Protein AF-0000000077068845 (afdb_homodimer)

Radius of gyration: 19.68 Å; Cα contacts (8 Å, |Δi|>4): 344; chains: 2; bounding box: 51×51×43 Å

Organism: Amphimedon queenslandica (NCBI:txid400682)

Nearest PDB structures (foldseek):
  9h9e-assembly1_C  TM=8.795E-01  e=5.528E-05  Homo sapiens
  6z0c-assembly1_A  TM=5.281E-01  e=1.628E+00  Escherichia coli
  1ux9-assembly2_B  TM=2.861E-01  e=3.266E+00  Homo sapiens
  8hvj-assembly1_B-2  TM=4.049E-01  e=9.276E+00  Escherichia coli K-12
  9h9e-assembly1_C  TM=8.791E-01  e=4.412E-05  Homo sapiens

Foldseek 3Di:
DDPVLVVLLVVLLVVLLVLLLVLLCLLAVCLPDPDPPRCQLVLLVLLCCDPPSVVVVDDSSVVSNVSSVLSNVLSVQCVVVVPDDPSVLVSLVVLLVVLVSVVVSCVRSVHDPVVCVSSVVSNVSSVSNNVSNVVVVVVVD/DDPVLVVLLVVLLVVLLVLLLVLLCLLACCLPDPDPPRCQLVLLVLLCCDPPSVVVVDDSNVVSNVLSVLSNVLSVQCVVVVPDDPSVLVSLVVLLVVLVSVVVSCVRSVHDPVVCVSSVVSNVSSVSNNVSNVVVVVVVD

pLDDT: mean 88.13, std 14.94, range [32.56, 98.69]

Secondary structure (DSSP, 8-state):
--HHHHHHHHHHHHHHHHHHHHHHHHHHGGGTS--TT--HHHHHHHHTTSTTHHHHT--HHHHHHHHHHHHHHHHHHHHHS-SS-HHHHHHHHHHHHHHHHHHHHHHHTT--GGGGHHHHHHHHHHHHHHHHHHHHHHHH-/--HHHHHHHHHHHHHHHHHHHHHHHHHHGGGTS--TT--HHHHHHHHTTSTTHHHHT--HHHHHHHHHHHHHHHHHHHHHS-SS-HHHHHHHHHHHHHHHHHHHHHHHTT--GGGGHHHHHHHHHHHHHHHHHHHHHHHH-

Structure (mmCIF, N/CA/C/O backbone):
data_AF-0000000077068845-model_v1
#
loop_
_entity.id
_entity.type
_entity.pdbx_description
1 polymer 'Transmembrane protein 35A'
#
loop_
_atom_site.group_PDB
_atom_site.id
_atom_site.type_symbol
_atom_site.label_atom_id
_atom_site.label_alt_id
_atom_site.label_comp_id
_atom_site.label_asym_id
_atom_site.label_entity_id
_atom_site.label_seq_id
_atom_site.pdbx_PDB_ins_code
_atom_site.Cartn_x
_atom_site.Cartn_y
_atom_site.Cartn_z
_atom_site.occupancy
_atom_site.B_iso_or_equiv
_atom_site.auth_seq_id
_atom_site.auth_comp_id
_atom_site.auth_asym_id
_atom_site.auth_atom_id
_atom_site.pdbx_PDB_model_num
ATOM 1 N N . MET A 1 1 ? 8.016 27.094 11.148 1 38.94 1 MET A N 1
ATOM 2 C CA . MET A 1 1 ? 7.582 25.859 10.508 1 38.94 1 MET A CA 1
ATOM 3 C C . MET A 1 1 ? 6.176 25.484 10.961 1 38.94 1 MET A C 1
ATOM 5 O O . MET A 1 1 ? 5.934 25.281 12.148 1 38.94 1 MET A O 1
ATOM 9 N N . GLY A 1 2 ? 5.176 25.812 10.25 1 45 2 GLY A N 1
ATOM 10 C CA . GLY A 1 2 ? 3.824 25.875 10.789 1 45 2 GLY A CA 1
ATOM 11 C C . GLY A 1 2 ? 3.25 24.516 11.117 1 45 2 GLY A C 1
ATOM 12 O O . GLY A 1 2 ? 3.838 23.484 10.773 1 45 2 GLY A O 1
ATOM 13 N N . ALA A 1 3 ? 2.391 24.391 12.055 1 51.5 3 ALA A N 1
ATOM 14 C CA . ALA A 1 3 ? 1.73 23.219 12.617 1 51.5 3 ALA A CA 1
ATOM 15 C C . ALA A 1 3 ? 1.354 22.234 11.516 1 51.5 3 ALA A C 1
ATOM 17 O O . ALA A 1 3 ? 1.478 21.016 11.695 1 51.5 3 ALA A O 1
ATOM 18 N N . LEU A 1 4 ? 1 22.719 10.297 1 52.19 4 LEU A N 1
ATOM 19 C CA . LEU A 1 4 ? 0.612 21.891 9.148 1 52.19 4 LEU A CA 1
ATOM 20 C C . LEU A 1 4 ? 1.805 21.109 8.617 1 52.19 4 LEU A C 1
ATOM 22 O O . LEU A 1 4 ? 1.683 19.922 8.289 1 52.19 4 LEU A O 1
ATOM 26 N N . LYS A 1 5 ? 2.805 21.766 8.547 1 59.28 5 LYS A N 1
ATOM 27 C CA . LYS A 1 5 ? 4.031 21.172 8.031 1 59.28 5 LYS A CA 1
ATOM 28 C C . LYS A 1 5 ? 4.551 20.094 8.984 1 59.28 5 LYS A C 1
ATOM 30 O O . LYS A 1 5 ? 4.992 19.031 8.539 1 59.28 5 LYS A O 1
ATOM 35 N N . ARG A 1 6 ? 4.398 20.312 10.258 1 59.97 6 ARG A N 1
ATOM 36 C CA . ARG A 1 6 ? 4.867 19.359 11.25 1 59.97 6 ARG A CA 1
ATOM 37 C C . ARG A 1 6 ? 4.012 18.094 11.242 1 59.97 6 ARG A C 1
ATOM 39 O O . ARG A 1 6 ? 4.535 16.984 11.359 1 59.97 6 ARG A O 1
ATOM 46 N N . TYR A 1 7 ? 2.762 18.375 11.016 1 60.59 7 TYR A N 1
ATOM 47 C CA . TYR A 1 7 ? 1.854 17.234 11.055 1 60.59 7 TYR A CA 1
ATOM 48 C C . TYR A 1 7 ? 2.031 16.359 9.828 1 60.59 7 TYR A C 1
ATOM 50 O O . TYR A 1 7 ? 2.088 15.125 9.938 1 60.59 7 TYR A O 1
ATOM 58 N N . SER A 1 8 ? 2.092 16.984 8.594 1 63.66 8 SER A N 1
ATOM 59 C CA . SER A 1 8 ? 2.354 16.234 7.375 1 63.66 8 SER A CA 1
ATOM 60 C C . SER A 1 8 ? 3.67 15.461 7.473 1 63.66 8 SER A C 1
ATOM 62 O O . SER A 1 8 ? 3.76 14.312 7.039 1 63.66 8 SER A O 1
ATOM 64 N N . TYR A 1 9 ? 4.477 16.156 8.055 1 67.25 9 TYR A N 1
ATOM 65 C CA . TYR A 1 9 ? 5.789 15.555 8.242 1 67.25 9 TYR A CA 1
ATOM 66 C C . TYR A 1 9 ? 5.707 14.359 9.18 1 67.25 9 TYR A C 1
ATOM 68 O O . TYR A 1 9 ? 6.262 13.297 8.883 1 67.25 9 TYR A O 1
ATOM 76 N N . SER A 1 10 ? 4.867 14.555 10.203 1 75 10 SER A N 1
ATOM 77 C CA . SER A 1 10 ? 4.758 13.477 11.18 1 75 10 SER A CA 1
ATOM 78 C C . SER A 1 10 ? 4.02 12.273 10.594 1 75 10 SER A C 1
ATOM 80 O O . SER A 1 10 ? 4.43 11.133 10.797 1 75 10 SER A O 1
ATOM 82 N N . VAL A 1 11 ? 2.926 12.594 9.859 1 77.88 11 VAL A N 1
ATOM 83 C CA . VAL A 1 11 ? 2.129 11.516 9.281 1 77.88 11 VAL A CA 1
ATOM 84 C C . VAL A 1 11 ? 2.945 10.773 8.227 1 77.88 11 VAL A C 1
ATOM 86 O O . VAL A 1 11 ? 2.975 9.539 8.211 1 77.88 11 VAL A O 1
ATOM 89 N N . SER A 1 12 ? 3.598 11.531 7.441 1 81 12 SER A N 1
ATOM 90 C CA . SER A 1 12 ? 4.414 10.891 6.418 1 81 12 SER A CA 1
ATOM 91 C C . SER A 1 12 ? 5.555 10.094 7.043 1 81 12 SER A C 1
ATOM 93 O O . SER A 1 12 ? 5.914 9.023 6.551 1 81 12 SER A O 1
ATOM 95 N N . THR A 1 13 ? 6.062 10.617 8.094 1 85.62 13 THR A N 1
ATOM 96 C CA . THR A 1 13 ? 7.129 9.906 8.781 1 85.62 13 THR A CA 1
ATOM 97 C C . THR A 1 13 ? 6.617 8.57 9.328 1 85.62 13 THR A C 1
ATOM 99 O O . THR A 1 13 ? 7.211 7.523 9.078 1 85.62 13 THR A O 1
ATOM 102 N N . VAL A 1 14 ? 5.52 8.617 9.969 1 87.12 14 VAL A N 1
ATOM 103 C CA . 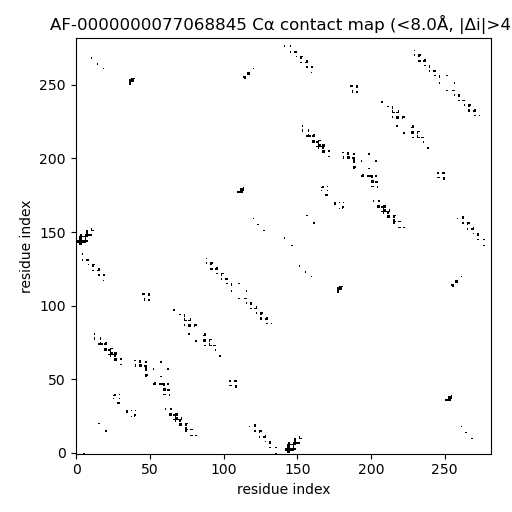VAL A 1 14 ? 4.973 7.406 10.57 1 87.12 14 VAL A CA 1
ATOM 104 C C . VAL A 1 14 ? 4.633 6.395 9.477 1 87.12 14 VAL A C 1
ATOM 106 O O . VAL A 1 14 ? 4.973 5.215 9.586 1 87.12 14 VAL A O 1
ATOM 109 N N . LEU A 1 15 ? 4.047 6.867 8.453 1 90 15 LEU A N 1
ATOM 110 C CA . LEU A 1 15 ? 3.621 5.98 7.379 1 90 15 LEU A CA 1
ATOM 111 C C . LEU A 1 15 ? 4.824 5.422 6.629 1 90 15 LEU A C 1
ATOM 113 O O . LEU A 1 15 ? 4.855 4.234 6.289 1 90 15 LEU A O 1
ATOM 117 N N . LEU A 1 16 ? 5.801 6.227 6.398 1 92.38 16 LEU A N 1
ATOM 118 C CA . LEU A 1 16 ? 7.008 5.781 5.715 1 92.38 16 LEU A CA 1
ATOM 119 C C . LEU A 1 16 ? 7.75 4.738 6.543 1 92.38 16 LEU A C 1
ATOM 121 O O . LEU A 1 16 ? 8.172 3.705 6.016 1 92.38 16 LEU A O 1
ATOM 125 N N . VAL A 1 17 ? 7.871 5.047 7.766 1 93.94 17 VAL A N 1
ATOM 126 C CA . VAL A 1 17 ? 8.609 4.156 8.656 1 93.94 17 VAL A CA 1
ATOM 127 C C . VAL A 1 17 ? 7.859 2.836 8.805 1 93.94 17 VAL A C 1
ATOM 129 O O . VAL A 1 17 ? 8.469 1.764 8.797 1 93.94 17 VAL A O 1
ATOM 132 N N . LEU A 1 18 ? 6.598 2.902 8.914 1 93.81 18 LEU A N 1
ATOM 133 C CA . LEU A 1 18 ? 5.809 1.683 9.039 1 93.81 18 LEU A CA 1
ATOM 134 C C . LEU A 1 18 ? 5.883 0.858 7.754 1 93.81 18 LEU A C 1
ATOM 136 O O . LEU A 1 18 ? 6.082 -0.357 7.805 1 93.81 18 LEU A O 1
ATOM 140 N N . LEU A 1 19 ? 5.688 1.521 6.676 1 94.94 19 LEU A N 1
ATOM 141 C CA . LEU A 1 19 ? 5.676 0.827 5.391 1 94.94 19 LEU A CA 1
ATOM 142 C C . LEU A 1 19 ? 7.027 0.176 5.113 1 94.94 19 LEU A C 1
ATOM 144 O O . LEU A 1 19 ? 7.102 -1.026 4.848 1 94.94 19 LEU A O 1
ATOM 148 N N . PHE A 1 20 ? 8.102 0.929 5.242 1 97.25 20 PHE A N 1
ATOM 149 C CA . PHE A 1 20 ? 9.414 0.413 4.855 1 97.25 20 PHE A CA 1
ATOM 150 C C . PHE A 1 20 ? 10.023 -0.404 5.984 1 97.25 20 PHE A C 1
ATOM 152 O O . PHE A 1 20 ? 10.898 -1.245 5.75 1 97.25 20 PHE A O 1
ATOM 159 N N . GLY A 1 21 ? 9.648 -0.122 7.191 1 96.31 21 GLY A N 1
ATOM 160 C CA . GLY A 1 21 ? 10.016 -1.019 8.281 1 96.31 21 GLY A CA 1
ATOM 161 C C . GLY A 1 21 ? 9.43 -2.41 8.125 1 96.31 21 GLY A C 1
ATOM 162 O O . GLY A 1 21 ? 10.148 -3.406 8.242 1 96.31 21 GLY A O 1
ATOM 163 N N . ALA A 1 22 ? 8.156 -2.469 7.836 1 94.44 22 ALA A N 1
ATOM 164 C CA . ALA A 1 22 ? 7.492 -3.756 7.641 1 94.44 22 ALA A CA 1
ATOM 165 C C . ALA A 1 22 ? 8.047 -4.484 6.422 1 94.44 22 ALA A C 1
ATOM 167 O O . ALA A 1 22 ? 8.367 -5.676 6.496 1 94.44 22 ALA A O 1
ATOM 168 N N . ALA A 1 23 ? 8.148 -3.775 5.301 1 95.94 23 ALA A N 1
ATOM 169 C CA . ALA A 1 23 ? 8.703 -4.375 4.09 1 95.94 23 ALA A CA 1
ATOM 170 C C . ALA A 1 23 ? 10.102 -4.93 4.34 1 95.94 23 ALA A C 1
ATOM 172 O O . ALA A 1 23 ? 10.438 -6.023 3.873 1 95.94 23 ALA A O 1
ATOM 173 N N . GLY A 1 24 ? 10.914 -4.125 5.023 1 97.81 24 GLY A N 1
ATOM 174 C CA . GLY A 1 24 ? 12.258 -4.582 5.352 1 97.81 24 GLY A CA 1
ATOM 175 C C . GLY A 1 24 ? 12.273 -5.832 6.207 1 97.81 24 GLY A C 1
ATOM 176 O O . GLY A 1 24 ? 13.039 -6.762 5.949 1 97.81 24 GLY A O 1
ATOM 177 N N . VAL A 1 25 ? 11.414 -5.871 7.191 1 96.44 25 VAL A N 1
ATOM 178 C CA . VAL A 1 25 ? 11.328 -7.012 8.102 1 96.44 25 VAL A CA 1
ATOM 179 C C . VAL A 1 25 ? 10.914 -8.258 7.324 1 96.44 25 VAL A C 1
ATOM 181 O O . VAL A 1 25 ? 11.508 -9.328 7.488 1 96.44 25 VAL A O 1
ATOM 184 N N . PHE A 1 26 ? 10 -8.125 6.406 1 95.75 26 PHE A N 1
ATOM 185 C CA . PHE A 1 26 ? 9.477 -9.273 5.672 1 95.75 26 PHE A CA 1
ATOM 186 C C . PHE A 1 26 ? 10.469 -9.734 4.609 1 95.75 26 PHE A C 1
ATOM 188 O O . PHE A 1 26 ? 10.336 -10.828 4.066 1 95.75 26 PHE A O 1
ATOM 195 N N . LYS A 1 27 ? 11.422 -8.914 4.34 1 97.56 27 LYS A N 1
ATOM 196 C CA . LYS A 1 27 ? 12.438 -9.297 3.363 1 97.56 27 LYS A CA 1
ATOM 197 C C . LYS A 1 27 ? 13.68 -9.844 4.055 1 97.56 27 LYS A C 1
ATOM 199 O O . LYS A 1 27 ? 14.398 -10.672 3.492 1 97.56 27 LYS A O 1
ATOM 204 N N . 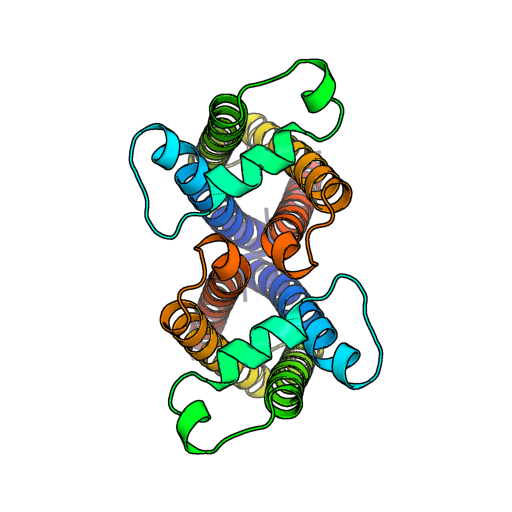VAL A 1 28 ? 13.914 -9.445 5.301 1 98.19 28 VAL A N 1
ATOM 205 C CA . VAL A 1 28 ? 15.133 -9.828 6 1 98.19 28 VAL A CA 1
ATOM 206 C C . VAL A 1 28 ? 14.898 -11.125 6.773 1 98.19 28 VAL A C 1
ATOM 208 O O . VAL A 1 28 ? 15.703 -12.055 6.691 1 98.19 28 VAL A O 1
ATOM 211 N N . LEU A 1 29 ? 13.836 -11.25 7.375 1 97.06 29 LEU A N 1
ATOM 212 C CA . LEU A 1 29 ? 13.602 -12.336 8.32 1 97.06 29 LEU A CA 1
ATOM 213 C C . LEU A 1 29 ? 13.594 -13.688 7.605 1 97.06 29 LEU A C 1
ATOM 215 O O . LEU A 1 29 ? 14.125 -14.672 8.125 1 97.06 29 LEU A O 1
ATOM 219 N N . PRO A 1 30 ? 13.094 -13.766 6.453 1 96.62 30 PRO A N 1
ATOM 220 C CA . PRO A 1 30 ? 12.984 -15.078 5.816 1 96.62 30 PRO A CA 1
ATOM 221 C C . PRO A 1 30 ? 14.344 -15.664 5.445 1 96.62 30 PRO A C 1
ATOM 223 O O . PRO A 1 30 ? 14.445 -16.859 5.145 1 96.62 30 PRO A O 1
ATOM 226 N N . VAL A 1 31 ? 15.344 -14.82 5.391 1 96.81 31 VAL A N 1
ATOM 227 C CA . VAL A 1 31 ? 16.688 -15.312 5.117 1 96.81 31 VAL A CA 1
ATOM 228 C C . VAL A 1 31 ? 17.188 -16.156 6.293 1 96.81 31 VAL A C 1
ATOM 230 O O . VAL A 1 31 ? 18.016 -17.047 6.117 1 96.81 31 VAL A O 1
ATOM 233 N N . PHE A 1 32 ? 16.562 -15.961 7.473 1 97.06 32 PHE A N 1
ATOM 234 C CA . PHE A 1 32 ? 17.062 -16.594 8.688 1 97.06 32 PHE A CA 1
ATOM 235 C C . PHE A 1 32 ? 16.047 -17.609 9.211 1 97.06 32 PHE A C 1
ATOM 237 O O . PHE A 1 32 ? 16.422 -18.547 9.938 1 97.06 32 PHE A O 1
ATOM 244 N N . ILE A 1 33 ? 14.781 -17.391 8.914 1 96.25 33 ILE A N 1
ATOM 245 C CA . ILE A 1 33 ? 13.742 -18.266 9.461 1 96.25 33 ILE A CA 1
ATOM 246 C C . ILE A 1 33 ? 12.672 -18.5 8.398 1 96.25 33 ILE A C 1
ATOM 248 O O . ILE A 1 33 ? 12.43 -17.656 7.543 1 96.25 33 ILE A O 1
ATOM 252 N N . ASP A 1 34 ? 12.086 -19.672 8.5 1 92.69 34 ASP A N 1
ATOM 253 C CA . ASP A 1 34 ? 10.938 -19.953 7.648 1 92.69 34 ASP A CA 1
ATOM 254 C C . ASP A 1 34 ? 9.703 -19.188 8.117 1 92.69 34 ASP A C 1
ATOM 256 O O . ASP A 1 34 ? 9.352 -19.234 9.297 1 92.69 34 ASP A O 1
ATOM 260 N N . MET A 1 35 ? 9.125 -18.422 7.285 1 91.75 35 MET A N 1
ATOM 261 C CA . MET A 1 35 ? 7.93 -17.641 7.594 1 91.75 35 MET A CA 1
ATOM 262 C C . MET A 1 35 ? 6.77 -18.047 6.684 1 91.75 35 MET A C 1
ATOM 264 O O . MET A 1 35 ? 6.574 -17.438 5.625 1 91.75 35 MET A O 1
ATOM 268 N N . PRO A 1 36 ? 5.992 -18.938 7.246 1 90.69 36 PRO A N 1
ATOM 269 C CA . PRO A 1 36 ? 4.84 -19.312 6.426 1 90.69 36 PRO A CA 1
ATOM 270 C C . PRO A 1 36 ? 3.941 -18.141 6.078 1 90.69 36 PRO A C 1
ATOM 272 O O . PRO A 1 36 ? 3.709 -17.266 6.922 1 90.69 36 PRO A O 1
ATOM 275 N N . GLY A 1 37 ? 3.574 -18.062 4.828 1 91.12 37 GLY A N 1
ATOM 276 C CA . GLY A 1 37 ? 2.688 -16.984 4.406 1 91.12 37 GLY A CA 1
ATOM 277 C C . GLY A 1 37 ? 3.424 -15.789 3.832 1 91.12 37 GLY A C 1
ATOM 278 O O . GLY A 1 37 ? 2.803 -14.859 3.318 1 91.12 37 GLY A O 1
ATOM 279 N N . ASN A 1 38 ? 4.688 -15.859 3.963 1 93.94 38 ASN A N 1
ATOM 280 C CA . ASN A 1 38 ? 5.508 -14.82 3.348 1 93.94 38 ASN A CA 1
ATOM 281 C C . ASN A 1 38 ? 6.062 -15.273 1.999 1 93.94 38 ASN A C 1
ATOM 283 O O . ASN A 1 38 ? 6.934 -16.141 1.94 1 93.94 38 ASN A O 1
ATOM 287 N N . ASP A 1 39 ? 5.633 -14.586 0.937 1 93.62 39 ASP A N 1
ATOM 288 C CA . ASP A 1 39 ? 6 -15.016 -0.409 1 93.62 39 ASP A CA 1
ATOM 289 C C . ASP A 1 39 ? 7.156 -14.188 -0.954 1 93.62 39 ASP A C 1
ATOM 291 O O . ASP A 1 39 ? 7.492 -14.281 -2.137 1 93.62 39 ASP A O 1
ATOM 295 N N . MET A 1 40 ? 7.797 -13.477 -0.135 1 95.75 40 MET A N 1
ATOM 296 C CA . MET A 1 40 ? 8.867 -12.617 -0.621 1 95.75 40 MET A CA 1
ATOM 297 C C . MET A 1 40 ? 10 -13.445 -1.226 1 95.75 40 MET A C 1
ATOM 299 O O . MET A 1 40 ? 10.539 -13.086 -2.275 1 95.75 40 MET A O 1
ATOM 303 N N . PRO A 1 41 ? 10.367 -14.57 -0.592 1 97.25 41 PRO A N 1
ATOM 304 C CA . PRO A 1 41 ? 11.414 -15.367 -1.225 1 97.25 41 PRO A CA 1
ATOM 305 C C . PRO A 1 41 ? 11.055 -15.805 -2.643 1 97.25 41 PRO A C 1
ATOM 307 O O . PRO A 1 41 ? 11.898 -15.766 -3.541 1 97.25 41 PRO A O 1
ATOM 310 N N . VAL A 1 42 ? 9.812 -16.141 -2.857 1 96.06 42 VAL A N 1
ATOM 311 C CA . VAL A 1 42 ? 9.359 -16.562 -4.18 1 96.06 42 VAL A CA 1
ATOM 312 C C . VAL A 1 42 ? 9.375 -15.367 -5.133 1 96.06 42 VAL A C 1
ATOM 314 O O . VAL A 1 42 ? 9.828 -15.484 -6.273 1 96.06 42 VAL A O 1
ATOM 317 N N . GLN A 1 43 ? 8.945 -14.289 -4.66 1 95.75 43 GLN A N 1
ATOM 318 C CA . GLN A 1 43 ? 8.906 -13.086 -5.488 1 95.75 43 GLN A CA 1
ATOM 319 C C . GLN A 1 43 ? 10.312 -12.648 -5.887 1 95.75 43 GLN A C 1
ATOM 321 O O . GLN A 1 43 ? 10.555 -12.281 -7.039 1 95.75 43 GLN A O 1
ATOM 326 N N . PHE A 1 44 ? 11.219 -12.734 -4.984 1 97.62 44 PHE A N 1
ATOM 327 C CA . PHE A 1 44 ? 12.562 -12.227 -5.266 1 97.62 44 PHE A CA 1
ATOM 328 C C . PHE A 1 44 ? 13.32 -13.188 -6.168 1 97.62 44 PHE A C 1
ATOM 330 O O . PHE A 1 44 ? 14.289 -12.797 -6.828 1 97.62 44 PHE A O 1
ATOM 337 N N . ARG A 1 45 ? 12.914 -14.469 -6.215 1 97.5 45 ARG A N 1
ATOM 338 C CA . ARG A 1 45 ? 13.453 -15.375 -7.223 1 97.5 45 ARG A CA 1
ATOM 339 C C . ARG A 1 45 ? 13.055 -14.938 -8.625 1 97.5 45 ARG A C 1
ATOM 341 O O . ARG A 1 45 ? 13.805 -15.148 -9.586 1 97.5 45 ARG A O 1
ATOM 348 N N . ARG A 1 46 ? 11.93 -14.312 -8.703 1 97.06 46 ARG A N 1
ATOM 349 C CA . ARG A 1 46 ? 11.484 -13.766 -9.984 1 97.06 46 ARG A CA 1
ATOM 350 C C . ARG A 1 46 ? 12.164 -12.438 -10.281 1 97.06 46 ARG A C 1
ATOM 352 O O . ARG A 1 46 ? 12.578 -12.18 -11.414 1 97.06 46 ARG A O 1
ATOM 359 N N . TYR A 1 47 ? 12.328 -11.672 -9.273 1 97.06 47 TYR A N 1
ATOM 360 C CA . TYR A 1 47 ? 12.844 -10.312 -9.43 1 97.06 47 TYR A CA 1
ATOM 361 C C . TYR A 1 47 ? 14.305 -10.328 -9.852 1 97.06 47 TYR A C 1
ATOM 363 O O . TYR A 1 47 ? 14.75 -9.461 -10.609 1 97.06 47 TYR A O 1
ATOM 371 N N . VAL A 1 48 ? 15.008 -11.273 -9.406 1 96.81 48 VAL A N 1
ATOM 372 C CA . VAL A 1 48 ? 16.438 -11.32 -9.695 1 96.81 48 VAL A CA 1
ATOM 373 C C . VAL A 1 48 ? 16.656 -11.602 -11.18 1 96.81 48 VAL A C 1
ATOM 375 O O . VAL A 1 48 ? 17.766 -11.414 -11.695 1 96.81 48 VAL A O 1
ATOM 378 N N . ARG A 1 49 ? 15.656 -12.023 -11.883 1 96.19 49 ARG A N 1
ATOM 379 C CA . ARG A 1 49 ? 15.766 -12.375 -13.297 1 96.19 49 ARG A CA 1
ATOM 380 C C . ARG A 1 49 ? 15.578 -11.156 -14.188 1 96.19 49 ARG A C 1
ATOM 382 O O . ARG A 1 49 ? 15.688 -11.25 -15.406 1 96.19 49 ARG A O 1
ATOM 389 N N . THR A 1 50 ? 15.328 -10.055 -13.586 1 96.69 50 THR A N 1
ATOM 390 C CA . THR A 1 50 ? 15.148 -8.812 -14.328 1 96.69 50 THR A CA 1
ATOM 391 C C . THR A 1 50 ? 16.484 -8.102 -14.531 1 96.69 50 THR A C 1
ATOM 393 O O . THR A 1 50 ? 17.297 -8.031 -13.609 1 96.69 50 THR A O 1
ATOM 396 N N . PRO A 1 51 ? 16.734 -7.594 -15.875 1 95.5 51 PRO A N 1
ATOM 397 C CA . PRO A 1 51 ? 17.922 -6.754 -16.031 1 95.5 51 PRO A CA 1
ATOM 398 C C . PRO A 1 51 ? 17.953 -5.566 -15.078 1 95.5 51 PRO A C 1
ATOM 400 O O . PRO A 1 51 ? 16.891 -5.016 -14.75 1 95.5 51 PRO A O 1
ATOM 403 N N . PRO A 1 52 ? 19.094 -5.188 -14.555 1 93.75 52 PRO A N 1
ATOM 404 C CA . PRO A 1 52 ? 20.438 -5.703 -14.883 1 93.75 52 PRO A CA 1
ATOM 405 C C . PRO A 1 52 ? 20.859 -6.848 -13.969 1 93.75 52 PRO A C 1
ATOM 407 O O . PRO A 1 52 ? 21.938 -7.43 -14.164 1 93.75 52 PRO A O 1
ATOM 410 N N . LEU A 1 53 ? 19.984 -7.188 -13 1 93.5 53 LEU A N 1
ATOM 411 C CA . LEU A 1 53 ? 20.375 -8.211 -12.031 1 93.5 53 LEU A CA 1
ATOM 412 C C . LEU A 1 53 ? 20.594 -9.555 -12.719 1 93.5 53 LEU A C 1
ATOM 414 O O . LEU A 1 53 ? 21.422 -10.352 -12.289 1 93.5 53 LEU A O 1
ATOM 418 N N . SER A 1 54 ? 19.797 -9.719 -13.742 1 93.88 54 SER A N 1
ATOM 419 C CA . SER A 1 54 ? 19.922 -10.977 -14.484 1 93.88 54 SER A CA 1
ATOM 420 C C . SER A 1 54 ? 21.297 -11.125 -15.109 1 93.88 54 SER A C 1
ATOM 422 O O . SER A 1 54 ? 21.734 -12.242 -15.414 1 93.88 54 SER A O 1
ATOM 424 N N . TYR A 1 55 ? 22 -10.023 -15.281 1 94.69 55 TYR A N 1
ATOM 425 C CA . TYR A 1 55 ? 23.297 -10.047 -15.922 1 94.69 55 TYR A CA 1
ATOM 426 C C . TYR A 1 55 ? 24.391 -10.414 -14.922 1 94.69 55 TYR A C 1
ATOM 428 O O . TYR A 1 55 ? 25.453 -10.898 -15.305 1 94.69 55 TYR A O 1
ATOM 436 N N . ILE A 1 56 ? 24.344 -10.211 -13.688 1 93.31 56 ILE A N 1
ATOM 437 C CA . ILE A 1 56 ? 25.391 -10.398 -12.688 1 93.31 56 ILE A CA 1
ATOM 438 C C . ILE A 1 56 ? 25.109 -11.664 -11.883 1 93.31 56 ILE A C 1
ATOM 440 O O . ILE A 1 56 ? 25.953 -12.133 -11.125 1 93.31 56 ILE A O 1
ATOM 444 N N . LYS A 1 57 ? 23.953 -12.32 -12.047 1 89.94 57 LYS A N 1
ATOM 445 C CA . LYS A 1 57 ? 23.516 -13.57 -11.422 1 89.94 57 LYS A CA 1
ATOM 446 C C . LYS A 1 57 ? 23.578 -13.477 -9.898 1 89.94 57 LYS A C 1
ATOM 448 O O . LYS A 1 57 ? 24.266 -14.266 -9.25 1 89.94 57 LYS A O 1
ATOM 453 N N . VAL A 1 58 ? 22.859 -12.672 -9.281 1 94.88 58 VAL A N 1
ATOM 454 C CA . VAL A 1 58 ? 22.766 -12.5 -7.836 1 94.88 58 VAL A CA 1
ATOM 455 C C . VAL A 1 58 ? 21.812 -13.531 -7.254 1 94.88 58 VAL A C 1
ATOM 457 O O . VAL A 1 58 ? 20.75 -13.805 -7.836 1 94.88 58 VAL A O 1
ATOM 460 N N . HIS A 1 59 ? 22.281 -14.109 -6.148 1 97.44 59 HIS A N 1
ATOM 461 C CA . HIS A 1 59 ? 21.375 -15.008 -5.457 1 97.44 59 HIS A CA 1
ATOM 462 C C . HIS A 1 59 ? 20.141 -14.258 -4.953 1 97.44 59 HIS A C 1
ATOM 464 O O . HIS A 1 59 ? 20.266 -13.172 -4.387 1 97.44 59 HIS A O 1
ATOM 470 N N . PRO A 1 60 ? 19.062 -14.836 -5.129 1 98 60 PRO A N 1
ATOM 471 C CA . PRO A 1 60 ? 17.812 -14.141 -4.762 1 98 60 PRO A CA 1
ATOM 472 C C . PRO A 1 60 ? 17.781 -13.758 -3.283 1 98 60 PRO A C 1
ATOM 474 O O . PRO A 1 60 ? 17.297 -12.672 -2.934 1 98 60 PRO A O 1
ATOM 477 N N . ASP A 1 61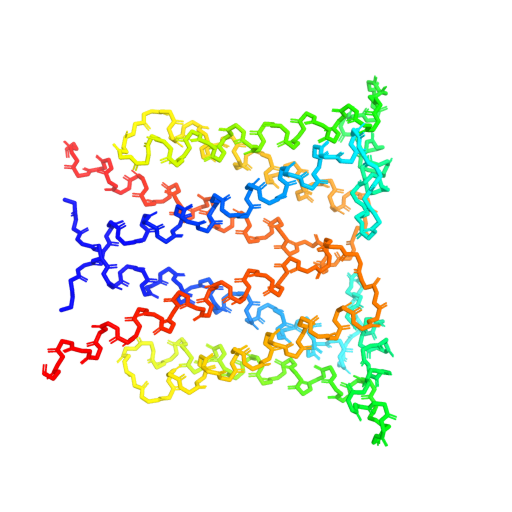 ? 18.281 -14.617 -2.412 1 97.94 61 ASP A N 1
ATOM 478 C CA . ASP A 1 61 ? 18.25 -14.312 -0.985 1 97.94 61 ASP A CA 1
ATOM 479 C C . ASP A 1 61 ? 19.125 -13.094 -0.674 1 97.94 61 ASP A C 1
ATOM 481 O O . ASP A 1 61 ? 18.766 -12.273 0.181 1 97.94 61 ASP A O 1
ATOM 485 N N . LEU A 1 62 ? 20.234 -13.055 -1.305 1 98 62 LEU A N 1
ATOM 486 C CA . LEU A 1 62 ? 21.109 -11.906 -1.105 1 98 62 LEU A CA 1
ATOM 487 C C . LEU A 1 62 ? 20.438 -10.617 -1.572 1 98 62 LEU A C 1
ATOM 489 O O . LEU A 1 62 ? 20.531 -9.594 -0.896 1 98 62 LEU A O 1
ATOM 493 N N . TYR A 1 63 ? 19.844 -10.68 -2.764 1 98.31 63 TYR A N 1
ATOM 494 C CA . TYR A 1 63 ? 19.125 -9.523 -3.295 1 98.31 63 TYR A CA 1
ATOM 495 C C . TYR A 1 63 ? 18.016 -9.094 -2.348 1 98.31 63 TYR A C 1
ATOM 497 O O . TYR A 1 63 ? 17.938 -7.926 -1.964 1 98.31 63 TYR A O 1
ATOM 505 N N . MET A 1 64 ? 17.25 -10.047 -1.904 1 98.44 64 MET A N 1
ATOM 506 C CA . MET A 1 64 ? 16.141 -9.797 -0.99 1 98.44 64 MET A CA 1
ATOM 507 C C . MET A 1 64 ? 16.641 -9.211 0.325 1 98.44 64 MET A C 1
ATOM 509 O O . MET A 1 64 ? 16.109 -8.203 0.801 1 98.44 64 MET A O 1
ATOM 513 N N . PHE A 1 65 ? 17.672 -9.773 0.882 1 98.56 65 PHE A N 1
ATOM 514 C CA . PHE A 1 65 ? 18.25 -9.32 2.145 1 98.56 65 PHE A CA 1
ATOM 515 C C . PHE A 1 65 ? 18.781 -7.898 2.02 1 98.56 65 PHE A C 1
ATOM 517 O O . PHE A 1 65 ? 18.562 -7.066 2.896 1 98.56 65 PHE A O 1
ATOM 524 N N . SER A 1 66 ? 19.469 -7.609 0.932 1 98.38 66 SER A N 1
ATOM 525 C CA . SER A 1 66 ? 20.078 -6.293 0.735 1 98.38 66 SER A CA 1
ATOM 526 C C . SER A 1 66 ? 19.016 -5.207 0.621 1 98.38 66 SER A C 1
ATOM 528 O O . SER A 1 66 ? 19.141 -4.141 1.225 1 98.38 66 SER A O 1
ATOM 530 N N . VAL A 1 67 ? 17.984 -5.52 -0.139 1 98.31 67 VAL A N 1
ATOM 531 C CA . VAL A 1 67 ? 16.906 -4.555 -0.287 1 98.31 67 VAL A CA 1
ATOM 532 C C . VAL A 1 67 ? 16.203 -4.352 1.056 1 98.31 67 VAL A C 1
ATOM 534 O O . VAL A 1 67 ? 15.992 -3.215 1.486 1 98.31 67 VAL A O 1
ATOM 537 N N . GLY A 1 68 ? 15.891 -5.43 1.764 1 98.56 68 GLY A N 1
ATOM 538 C CA . GLY A 1 68 ? 15.227 -5.355 3.057 1 98.56 68 GLY A CA 1
ATOM 539 C C . GLY A 1 68 ? 16.031 -4.617 4.102 1 98.56 68 GLY A C 1
ATOM 540 O O . GLY A 1 68 ? 15.516 -3.752 4.809 1 98.56 68 GLY A O 1
ATOM 541 N N . LEU A 1 69 ? 17.281 -4.969 4.188 1 98.69 69 LEU A N 1
ATOM 542 C CA . LEU A 1 69 ? 18.156 -4.34 5.164 1 98.69 69 LEU A CA 1
ATOM 543 C C . LEU A 1 69 ? 18.297 -2.844 4.895 1 98.69 69 LEU A C 1
ATOM 545 O O . LEU A 1 69 ? 18.25 -2.035 5.824 1 98.69 69 LEU A O 1
ATOM 549 N N . SER A 1 70 ? 18.516 -2.496 3.668 1 98.5 70 SER A N 1
ATOM 550 C CA . SER A 1 70 ? 18.641 -1.083 3.326 1 98.5 70 SER A CA 1
ATOM 551 C C . SER A 1 70 ? 17.375 -0.312 3.65 1 98.5 70 SER A C 1
ATOM 553 O O . SER A 1 70 ? 17.422 0.848 4.066 1 98.5 70 SER A O 1
ATOM 555 N N . GLU A 1 71 ? 16.188 -0.936 3.432 1 98.44 71 GLU A N 1
ATOM 556 C CA . GLU A 1 71 ? 14.914 -0.313 3.803 1 98.44 71 GLU A CA 1
ATOM 557 C C . GLU A 1 71 ? 14.82 -0.109 5.312 1 98.44 71 GLU A C 1
ATOM 559 O O . GLU A 1 71 ? 14.367 0.939 5.773 1 98.44 71 GLU A O 1
ATOM 564 N N . LEU A 1 72 ? 15.281 -1.066 6.066 1 98.25 72 LEU A N 1
ATOM 565 C CA . LEU A 1 72 ? 15.266 -0.966 7.52 1 98.25 72 LEU A CA 1
ATOM 566 C C . LEU A 1 72 ? 16.203 0.144 8 1 98.25 72 LEU A C 1
ATOM 568 O O . LEU A 1 72 ? 15.844 0.919 8.891 1 98.25 72 LEU A O 1
ATOM 572 N N . ILE A 1 73 ? 17.297 0.217 7.426 1 98 73 ILE A N 1
ATOM 573 C CA . ILE A 1 73 ? 18.266 1.249 7.789 1 98 73 ILE A CA 1
ATOM 574 C C . ILE A 1 73 ? 17.688 2.627 7.469 1 98 73 ILE A C 1
ATOM 576 O O . ILE A 1 73 ? 17.75 3.537 8.297 1 98 73 ILE A O 1
ATOM 580 N N . ALA A 1 74 ? 17.156 2.746 6.238 1 97.38 74 ALA A N 1
ATOM 581 C CA . ALA A 1 74 ? 16.562 4.02 5.844 1 97.38 74 ALA A CA 1
ATOM 582 C C . ALA A 1 74 ? 15.422 4.41 6.781 1 97.38 74 ALA A C 1
ATOM 584 O O . ALA A 1 74 ? 15.344 5.559 7.223 1 97.38 74 ALA A O 1
ATOM 585 N N . ALA A 1 75 ? 14.539 3.449 7.094 1 96.38 75 ALA A N 1
ATOM 586 C CA . ALA A 1 75 ? 13.453 3.703 8.031 1 96.38 75 ALA A CA 1
ATOM 587 C C . ALA A 1 75 ? 13.992 4.113 9.398 1 96.38 75 ALA A C 1
ATOM 589 O O . ALA A 1 75 ? 13.445 5.016 10.039 1 96.38 75 ALA A O 1
ATOM 590 N N . GLY A 1 76 ? 15.047 3.477 9.852 1 95.88 76 GLY A N 1
ATOM 591 C CA . GLY A 1 76 ? 15.695 3.828 11.102 1 95.88 76 GLY A CA 1
ATOM 592 C C . GLY A 1 76 ? 16.25 5.238 11.117 1 95.88 76 GLY A C 1
ATOM 593 O O . GLY A 1 76 ? 16.078 5.973 12.094 1 95.88 76 GLY A O 1
ATOM 594 N N . ILE A 1 77 ? 16.875 5.629 10.055 1 95.62 77 ILE A N 1
ATOM 595 C CA . ILE A 1 77 ? 17.438 6.969 9.93 1 95.62 77 ILE A CA 1
ATOM 596 C C . ILE A 1 77 ? 16.312 8.008 9.969 1 95.62 77 ILE A C 1
ATOM 598 O O . ILE A 1 77 ? 16.438 9.039 10.625 1 95.62 77 ILE A O 1
ATOM 602 N N . ILE A 1 78 ? 15.227 7.715 9.289 1 92.19 78 ILE A N 1
ATOM 603 C CA . ILE A 1 78 ? 14.117 8.648 9.195 1 92.19 78 ILE A CA 1
ATOM 604 C C . ILE A 1 78 ? 13.477 8.836 10.57 1 92.19 78 ILE A C 1
ATOM 606 O O . ILE A 1 78 ? 13.117 9.953 10.945 1 92.19 78 ILE A O 1
ATOM 610 N N . ILE A 1 79 ? 13.391 7.793 11.344 1 88.12 79 ILE A N 1
ATOM 611 C CA . ILE A 1 79 ? 12.742 7.898 12.648 1 88.12 79 ILE A CA 1
ATOM 612 C C . ILE A 1 79 ? 13.68 8.586 13.633 1 88.12 79 ILE A C 1
ATOM 614 O O . ILE A 1 79 ? 13.234 9.344 14.5 1 88.12 79 ILE A O 1
ATOM 618 N N . LEU A 1 80 ? 14.938 8.328 13.57 1 86.44 80 LEU A N 1
ATOM 619 C CA . LEU A 1 80 ? 15.898 8.859 14.523 1 86.44 80 LEU A CA 1
ATOM 620 C C . LEU A 1 80 ? 16.266 10.297 14.195 1 86.44 80 LEU A C 1
ATOM 622 O O . LEU A 1 80 ? 16.516 11.102 15.102 1 86.44 80 LEU A O 1
ATOM 626 N N . ALA A 1 81 ? 16.344 10.594 12.914 1 70.12 81 ALA A N 1
ATOM 627 C CA . ALA A 1 81 ? 16.797 11.914 12.484 1 70.12 81 ALA A CA 1
ATOM 628 C C . ALA A 1 81 ? 15.609 12.805 12.125 1 70.12 81 ALA A C 1
ATOM 630 O O . ALA A 1 81 ? 15.742 13.742 11.328 1 70.12 81 ALA A O 1
ATOM 631 N N . SER A 1 82 ? 14.391 12.484 12.453 1 59.97 82 SER A N 1
ATOM 632 C CA . SER A 1 82 ? 13.156 13.062 11.93 1 59.97 82 SER A CA 1
ATOM 633 C C . SER A 1 82 ? 13.125 14.57 12.141 1 59.97 82 SER A C 1
ATOM 635 O O . SER A 1 82 ? 12.305 15.266 11.539 1 59.97 82 SER A O 1
ATOM 637 N N . ARG A 1 83 ? 14 15.07 13.016 1 57.69 83 ARG A N 1
ATOM 638 C CA . ARG A 1 83 ? 13.953 16.516 13.242 1 57.69 83 ARG A CA 1
ATOM 639 C C . ARG A 1 83 ? 14.906 17.234 12.305 1 57.69 83 ARG A C 1
ATOM 641 O O . ARG A 1 83 ? 15.82 17.938 12.766 1 57.69 83 ARG A O 1
ATOM 648 N N . GLY A 1 84 ? 14.836 16.859 11.094 1 62.56 84 GLY A N 1
ATOM 649 C CA . GLY A 1 84 ? 15.516 17.828 10.242 1 62.56 84 GLY A CA 1
ATOM 650 C C . GLY A 1 84 ? 17 17.547 10.086 1 62.56 84 GLY A C 1
ATOM 651 O O . GLY A 1 84 ? 17.578 16.812 10.891 1 62.56 84 GLY A O 1
ATOM 652 N N . GLY A 1 85 ? 17.469 17 8.891 1 76.31 85 GLY A N 1
ATOM 653 C CA . GLY A 1 85 ? 18.875 16.828 8.602 1 76.31 85 GLY A CA 1
ATOM 654 C C . GLY A 1 85 ? 19.141 16.172 7.258 1 76.31 85 GLY A C 1
ATOM 655 O O . GLY A 1 85 ? 18.219 15.672 6.617 1 76.31 85 GLY A O 1
ATOM 656 N N . ARG A 1 86 ? 20.328 16.391 6.898 1 85.5 86 ARG A N 1
ATOM 657 C CA . ARG A 1 86 ? 20.828 15.859 5.633 1 85.5 86 ARG A CA 1
ATOM 658 C C . ARG A 1 86 ? 20.656 14.352 5.559 1 85.5 86 ARG A C 1
ATOM 660 O O . ARG A 1 86 ? 20.359 13.805 4.492 1 85.5 86 ARG A O 1
ATOM 667 N N . ALA A 1 87 ? 20.656 13.672 6.738 1 90.5 87 ALA A N 1
ATOM 668 C CA . ALA A 1 87 ? 20.578 12.211 6.758 1 90.5 87 ALA A CA 1
ATOM 669 C C . ALA A 1 87 ? 19.203 11.719 6.363 1 90.5 87 ALA A C 1
ATOM 671 O O . ALA A 1 87 ? 19.062 10.766 5.594 1 90.5 87 ALA A O 1
ATOM 672 N N . GLN A 1 88 ? 18.156 12.359 6.828 1 91.44 88 GLN A N 1
ATOM 673 C CA . GLN A 1 88 ? 16.797 11.938 6.5 1 91.44 88 GLN A CA 1
ATOM 674 C C . GLN A 1 88 ? 16.469 12.25 5.043 1 91.44 88 GLN A C 1
ATOM 676 O O . GLN A 1 88 ? 15.734 11.492 4.398 1 91.44 88 GLN A O 1
ATOM 681 N N . THR A 1 89 ? 17.016 13.305 4.621 1 90.69 89 THR A N 1
ATOM 682 C CA . THR A 1 89 ? 16.812 13.648 3.217 1 90.69 89 THR A CA 1
ATOM 683 C C . THR A 1 89 ? 17.453 12.594 2.312 1 90.69 89 THR A C 1
ATOM 685 O O . THR A 1 89 ? 16.812 12.109 1.373 1 90.69 89 THR A O 1
ATOM 688 N N . LEU A 1 90 ? 18.641 12.195 2.666 1 94.31 90 LEU A N 1
ATOM 689 C CA . LEU A 1 90 ? 19.328 11.18 1.886 1 94.31 90 LEU A CA 1
ATOM 690 C C . LEU A 1 90 ? 18.609 9.844 1.963 1 94.31 90 LEU A C 1
ATOM 692 O O . LEU A 1 90 ? 18.5 9.133 0.96 1 94.31 90 LEU A O 1
ATOM 696 N N . ALA A 1 91 ? 18.125 9.547 3.117 1 96.31 91 ALA A N 1
ATOM 697 C CA . ALA A 1 91 ? 17.375 8.305 3.297 1 96.31 91 ALA A CA 1
ATOM 698 C C . ALA A 1 91 ? 16.094 8.312 2.465 1 96.31 91 ALA A C 1
ATOM 700 O O . ALA A 1 91 ? 15.742 7.297 1.862 1 96.31 91 ALA A O 1
ATOM 701 N N . THR A 1 92 ? 15.469 9.438 2.418 1 95.38 92 THR A N 1
ATOM 702 C CA . THR A 1 92 ? 14.234 9.562 1.646 1 95.38 92 THR A CA 1
ATOM 703 C C . THR A 1 92 ? 14.523 9.445 0.151 1 95.38 92 THR A C 1
ATOM 705 O O . THR A 1 92 ? 13.789 8.773 -0.576 1 95.38 92 THR A O 1
ATOM 708 N N . TYR A 1 93 ? 15.586 10.078 -0.309 1 96.38 93 TYR A N 1
ATOM 709 C CA . TYR A 1 93 ? 15.984 9.945 -1.706 1 96.38 93 TYR A CA 1
ATOM 710 C C . TYR A 1 93 ? 16.297 8.492 -2.047 1 96.38 93 TYR A C 1
ATOM 712 O O . TYR A 1 93 ? 15.914 8 -3.109 1 96.38 93 TYR A O 1
ATOM 720 N N . TYR A 1 94 ? 17 7.863 -1.156 1 98.19 94 TYR A N 1
ATOM 721 C CA . TYR A 1 94 ? 17.328 6.457 -1.366 1 98.19 94 TYR A CA 1
ATOM 722 C C . TYR A 1 94 ? 16.062 5.617 -1.521 1 98.19 94 TYR A C 1
ATOM 724 O O . TYR A 1 94 ? 15.977 4.785 -2.428 1 98.19 94 TYR A O 1
ATOM 732 N N . LEU A 1 95 ? 15.102 5.801 -0.641 1 98.25 95 LEU A N 1
ATOM 733 C CA . LEU A 1 95 ? 13.852 5.059 -0.735 1 98.25 95 LEU A CA 1
ATOM 734 C C . LEU A 1 95 ? 13.141 5.352 -2.053 1 98.25 95 LEU A C 1
ATOM 736 O O . LEU A 1 95 ? 12.484 4.477 -2.617 1 98.25 95 LEU A O 1
ATOM 740 N N . GLY A 1 96 ? 13.281 6.586 -2.57 1 98.19 96 GLY A N 1
ATOM 741 C CA . GLY A 1 96 ? 12.773 6.895 -3.896 1 98.19 96 GLY A CA 1
ATOM 742 C C . GLY A 1 96 ? 13.391 6.047 -4.988 1 98.19 96 GLY A C 1
ATOM 743 O O . GLY A 1 96 ? 12.688 5.551 -5.871 1 98.19 96 GLY A O 1
ATOM 744 N N . ILE A 1 97 ? 14.672 5.859 -4.891 1 98.31 97 ILE A N 1
ATOM 745 C CA . ILE A 1 97 ? 15.391 5.035 -5.855 1 98.31 97 ILE A CA 1
ATOM 746 C C . ILE A 1 97 ? 14.922 3.586 -5.746 1 98.31 97 ILE A C 1
ATOM 748 O O . ILE A 1 97 ? 14.703 2.918 -6.762 1 98.31 97 ILE A O 1
ATOM 752 N N . VAL A 1 98 ? 14.719 3.131 -4.543 1 98.38 98 VAL A N 1
ATOM 753 C CA . VAL A 1 98 ? 14.219 1.779 -4.32 1 98.38 98 VAL A CA 1
ATOM 754 C C . VAL A 1 98 ? 12.836 1.63 -4.945 1 98.38 98 VAL A C 1
ATOM 756 O O . VAL A 1 98 ? 12.531 0.605 -5.562 1 98.38 98 VAL A O 1
ATOM 759 N N . MET A 1 99 ? 12 2.676 -4.844 1 98.06 99 MET A N 1
ATOM 760 C CA . MET A 1 99 ? 10.656 2.611 -5.402 1 98.06 99 MET A CA 1
ATOM 761 C C . MET A 1 99 ? 10.695 2.584 -6.93 1 98.06 99 MET A C 1
ATOM 763 O O . MET A 1 99 ? 9.906 1.886 -7.562 1 98.06 99 MET A O 1
ATOM 767 N N . ILE A 1 100 ? 11.578 3.295 -7.52 1 98.06 100 ILE A N 1
ATOM 768 C CA . ILE A 1 100 ? 11.75 3.254 -8.969 1 98.06 100 ILE A CA 1
ATOM 769 C C . ILE A 1 100 ? 12.164 1.85 -9.398 1 98.06 100 ILE A C 1
ATOM 771 O O . ILE A 1 100 ? 11.602 1.289 -10.336 1 98.06 100 ILE A O 1
ATOM 775 N N . GLY A 1 101 ? 13.117 1.299 -8.719 1 97.69 101 GLY A N 1
ATOM 776 C CA . GLY A 1 101 ? 13.539 -0.065 -9 1 97.69 101 GLY A CA 1
ATOM 777 C C . GLY A 1 101 ? 12.43 -1.083 -8.812 1 97.69 101 GLY A C 1
ATOM 778 O O . GLY A 1 101 ? 12.266 -1.988 -9.633 1 97.69 101 GLY A O 1
ATOM 779 N N . ALA A 1 102 ? 11.656 -0.935 -7.754 1 97.38 102 ALA A N 1
ATOM 780 C CA . ALA A 1 102 ? 10.555 -1.849 -7.473 1 97.38 102 ALA A CA 1
ATOM 781 C C . ALA A 1 102 ? 9.484 -1.763 -8.562 1 97.38 102 ALA A C 1
ATOM 783 O O . ALA A 1 102 ? 8.977 -2.787 -9.023 1 97.38 102 ALA A O 1
ATOM 784 N N . ALA A 1 103 ? 9.156 -0.522 -8.961 1 97.38 103 ALA A N 1
ATOM 785 C CA . ALA A 1 103 ? 8.188 -0.343 -10.039 1 97.38 103 ALA A CA 1
ATOM 786 C C . ALA A 1 103 ? 8.672 -1.005 -11.328 1 97.38 103 ALA A C 1
ATOM 788 O O . ALA A 1 103 ? 7.906 -1.701 -12 1 97.38 103 ALA A O 1
ATOM 789 N N . TYR A 1 104 ? 9.898 -0.798 -11.633 1 98.06 104 TYR A N 1
ATOM 790 C CA . TYR A 1 104 ? 10.508 -1.396 -12.812 1 98.06 104 TYR A CA 1
ATOM 791 C C . TYR A 1 104 ? 10.453 -2.916 -12.75 1 98.06 104 TYR A C 1
ATOM 793 O O . TYR A 1 104 ? 10.023 -3.57 -13.703 1 98.06 104 TYR A O 1
ATOM 801 N N . THR A 1 105 ? 10.844 -3.443 -11.672 1 97.06 105 THR A N 1
ATOM 802 C CA . THR A 1 105 ? 10.914 -4.891 -11.508 1 97.06 105 THR A CA 1
ATOM 803 C C . THR A 1 105 ? 9.523 -5.508 -11.578 1 97.06 105 THR A C 1
ATOM 805 O O . THR A 1 105 ? 9.32 -6.527 -12.242 1 97.06 105 THR A O 1
ATOM 808 N N . HIS A 1 106 ? 8.523 -4.926 -10.875 1 96 106 HIS A N 1
ATOM 809 C CA . HIS A 1 106 ? 7.148 -5.414 -10.953 1 96 106 HIS A CA 1
ATOM 810 C C . HIS A 1 106 ? 6.645 -5.43 -12.391 1 96 106 HIS A C 1
ATOM 812 O O . HIS A 1 106 ? 6.008 -6.395 -12.82 1 96 106 HIS A O 1
ATOM 818 N N . ALA A 1 107 ? 6.965 -4.355 -13.125 1 95.88 107 ALA A N 1
ATOM 819 C CA . ALA A 1 107 ? 6.539 -4.258 -14.523 1 95.88 107 ALA A CA 1
ATOM 820 C C . ALA A 1 107 ? 7.238 -5.305 -15.383 1 95.88 107 ALA A C 1
ATOM 822 O O . ALA A 1 107 ? 6.602 -5.953 -16.219 1 95.88 107 ALA A O 1
ATOM 823 N N . MET A 1 108 ? 8.508 -5.5 -15.156 1 96.5 108 MET A N 1
ATOM 824 C CA . MET A 1 108 ? 9.32 -6.387 -15.984 1 96.5 108 MET A CA 1
ATOM 825 C C . MET A 1 108 ? 8.891 -7.84 -15.812 1 96.5 108 MET A C 1
ATOM 827 O O . MET A 1 108 ? 8.914 -8.617 -16.766 1 96.5 108 MET A O 1
ATOM 831 N N . VAL A 1 109 ? 8.445 -8.211 -14.641 1 96.81 109 VAL A N 1
ATOM 832 C CA . VAL A 1 109 ? 8.117 -9.609 -14.406 1 96.81 109 VAL A CA 1
ATOM 833 C C . VAL A 1 109 ? 6.633 -9.844 -14.68 1 96.81 109 VAL A C 1
ATOM 835 O O . VAL A 1 109 ? 6.141 -10.961 -14.539 1 96.81 109 VAL A O 1
ATOM 838 N N . GLY A 1 110 ? 5.91 -8.805 -14.938 1 95.31 110 GLY A N 1
ATOM 839 C CA . GLY A 1 110 ? 4.516 -8.945 -15.32 1 95.31 110 GLY A CA 1
ATOM 840 C C . GLY A 1 110 ? 3.588 -9.148 -14.141 1 95.31 110 GLY A C 1
ATOM 841 O O . GLY A 1 110 ? 2.617 -9.898 -14.219 1 95.31 110 GLY A O 1
ATOM 842 N N . ASP A 1 111 ? 3.93 -8.484 -13.039 1 93.88 111 ASP A N 1
ATOM 843 C CA . ASP A 1 111 ? 3.07 -8.586 -11.867 1 93.88 111 ASP A CA 1
ATOM 844 C C . ASP A 1 111 ? 1.716 -7.926 -12.117 1 93.88 111 ASP A C 1
ATOM 846 O O . ASP A 1 111 ? 1.636 -6.891 -12.781 1 93.88 111 ASP A O 1
ATOM 850 N N . PRO A 1 112 ? 0.681 -8.547 -11.531 1 92.75 112 PRO A N 1
ATOM 851 C CA . PRO A 1 112 ? -0.61 -7.855 -11.578 1 92.75 112 PRO A CA 1
ATOM 852 C C . PRO A 1 112 ? -0.616 -6.562 -10.766 1 92.75 112 PRO A C 1
ATOM 854 O O . PRO A 1 112 ? 0.264 -6.348 -9.922 1 92.75 112 PRO A O 1
ATOM 857 N N . VAL A 1 113 ? -1.562 -5.703 -11.016 1 87.12 113 VAL A N 1
ATOM 858 C CA . VAL A 1 113 ? -1.611 -4.348 -10.477 1 87.12 113 VAL A CA 1
ATOM 859 C C . VAL A 1 113 ? -1.7 -4.402 -8.953 1 87.12 113 VAL A C 1
ATOM 861 O O . VAL A 1 113 ? -1.193 -3.514 -8.266 1 87.12 113 VAL A O 1
ATOM 864 N N . GLU A 1 114 ? -2.322 -5.445 -8.406 1 86.25 114 GLU A N 1
ATOM 865 C CA . GLU A 1 114 ? -2.496 -5.551 -6.961 1 86.25 114 GLU A CA 1
ATOM 866 C C . GLU A 1 114 ? -1.15 -5.672 -6.25 1 86.25 114 GLU A C 1
ATOM 868 O O . GLU A 1 114 ? -1.034 -5.336 -5.07 1 86.25 114 GLU A O 1
ATOM 873 N N . LYS A 1 115 ? -0.191 -6.121 -7.012 1 89.19 115 LYS A N 1
ATOM 874 C CA . LYS A 1 115 ? 1.136 -6.293 -6.426 1 89.19 115 LYS A CA 1
ATOM 875 C C . LYS A 1 115 ? 1.906 -4.977 -6.41 1 89.19 115 LYS A C 1
ATOM 877 O O . LYS A 1 115 ? 2.941 -4.863 -5.75 1 89.19 115 LYS A O 1
ATOM 882 N N . PHE A 1 116 ? 1.29 -3.908 -7.023 1 90.31 116 PHE A N 1
ATOM 883 C CA . PHE A 1 116 ? 1.935 -2.602 -7.074 1 90.31 116 PHE A CA 1
ATOM 884 C C . PHE A 1 116 ? 1.52 -1.746 -5.883 1 90.31 116 PHE A C 1
ATOM 886 O O . PHE A 1 116 ? 2.014 -0.63 -5.711 1 90.31 116 PHE A O 1
ATOM 893 N N . GLY A 1 117 ? 0.681 -2.262 -5.082 1 88.69 117 GLY A N 1
ATOM 894 C CA . GLY A 1 117 ? 0.151 -1.457 -3.992 1 88.69 117 GLY A CA 1
ATOM 895 C C . GLY A 1 117 ? 1.232 -0.845 -3.121 1 88.69 117 GLY A C 1
ATOM 896 O O . GLY A 1 117 ? 1.221 0.36 -2.863 1 88.69 117 GLY A O 1
ATOM 897 N N . GLY A 1 118 ? 2.201 -1.678 -2.73 1 90.94 118 GLY A N 1
ATOM 898 C CA . GLY A 1 118 ? 3.281 -1.184 -1.89 1 90.94 118 GLY A CA 1
ATOM 899 C C . GLY A 1 118 ? 4.129 -0.123 -2.568 1 90.94 118 GLY A C 1
ATOM 900 O O . GLY A 1 118 ? 4.445 0.904 -1.966 1 90.94 118 GLY A O 1
ATOM 901 N N . VAL A 1 119 ? 4.445 -0.383 -3.777 1 94.62 119 VAL A N 1
ATOM 902 C CA . VAL A 1 119 ? 5.32 0.529 -4.508 1 94.62 119 VAL A CA 1
ATOM 903 C C . VAL A 1 119 ? 4.586 1.84 -4.781 1 94.62 119 VAL A C 1
ATOM 905 O O . VAL A 1 119 ? 5.176 2.918 -4.699 1 94.62 119 VAL A O 1
ATOM 908 N N . LEU A 1 120 ? 3.316 1.777 -5.074 1 92.12 120 LEU A N 1
ATOM 909 C CA . LEU A 1 120 ? 2.541 2.986 -5.328 1 92.12 120 LEU A CA 1
ATOM 910 C C . LEU A 1 120 ? 2.428 3.834 -4.066 1 92.12 120 LEU A C 1
ATOM 912 O O . LEU A 1 120 ? 2.658 5.047 -4.102 1 92.12 120 LEU A O 1
ATOM 916 N N . MET A 1 121 ? 2.119 3.146 -3.033 1 91.81 121 MET A N 1
ATOM 917 C CA . MET A 1 121 ? 1.986 3.869 -1.771 1 91.81 121 MET A CA 1
ATOM 918 C C . MET A 1 121 ? 3.33 4.438 -1.324 1 91.81 121 MET A C 1
ATOM 920 O O . MET A 1 121 ? 3.41 5.59 -0.898 1 91.81 121 MET A O 1
ATOM 924 N N . GLY A 1 122 ? 4.316 3.623 -1.395 1 95 122 GLY A N 1
ATOM 925 C CA . GLY A 1 122 ? 5.645 4.098 -1.036 1 95 122 GLY A CA 1
ATOM 926 C C . GLY A 1 122 ? 6.105 5.273 -1.874 1 95 122 GLY A C 1
ATOM 927 O O . GLY A 1 122 ? 6.688 6.223 -1.351 1 95 122 GLY A O 1
ATOM 928 N N . SER A 1 123 ? 5.828 5.219 -3.145 1 95.88 123 SER A N 1
ATOM 929 C CA . SER A 1 123 ? 6.223 6.289 -4.059 1 95.88 123 SER A CA 1
ATOM 930 C C . SER A 1 123 ? 5.523 7.598 -3.709 1 95.88 123 SER A C 1
ATOM 932 O O . SER A 1 123 ? 6.156 8.656 -3.674 1 95.88 123 SER A O 1
ATOM 934 N N . VAL A 1 124 ? 4.281 7.484 -3.443 1 93.25 124 VAL A N 1
ATOM 935 C CA . VAL A 1 124 ? 3.521 8.68 -3.104 1 93.25 124 VAL A CA 1
ATOM 936 C C . VAL A 1 124 ? 4.035 9.266 -1.788 1 93.25 124 VAL A C 1
ATOM 938 O O . VAL A 1 124 ? 4.238 10.477 -1.676 1 93.25 124 VAL A O 1
ATOM 941 N N . LEU A 1 125 ? 4.277 8.406 -0.825 1 93.31 125 LEU A N 1
ATOM 942 C CA . LEU A 1 125 ? 4.766 8.859 0.475 1 93.31 125 LEU A CA 1
ATOM 943 C C . LEU A 1 125 ? 6.129 9.531 0.342 1 93.31 125 LEU A C 1
ATOM 945 O O . LEU A 1 125 ? 6.379 10.562 0.969 1 93.31 125 LEU A O 1
ATOM 949 N N . VAL A 1 126 ? 6.961 8.953 -0.47 1 95.19 126 VAL A N 1
ATOM 950 C CA . VAL A 1 126 ? 8.289 9.508 -0.702 1 95.19 126 VAL A CA 1
ATOM 951 C C . VAL A 1 126 ? 8.172 10.883 -1.355 1 95.19 126 VAL A C 1
ATOM 953 O O . VAL A 1 126 ? 8.844 11.828 -0.95 1 95.19 126 VAL A O 1
ATOM 956 N N . LEU A 1 127 ? 7.301 10.992 -2.309 1 92.94 127 LEU A N 1
ATOM 957 C CA . LEU A 1 127 ? 7.109 12.25 -3.018 1 92.94 127 LEU A CA 1
ATOM 958 C C . LEU A 1 127 ? 6.555 13.32 -2.082 1 92.94 127 LEU A C 1
ATOM 960 O O . LEU A 1 127 ? 6.996 14.469 -2.115 1 92.94 127 LEU A O 1
ATOM 964 N N . VA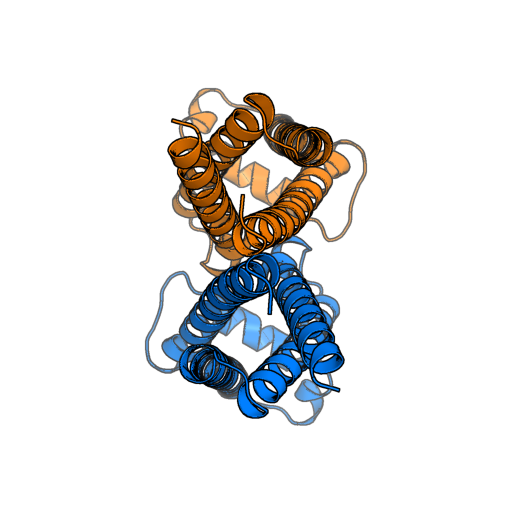L A 1 128 ? 5.609 12.922 -1.301 1 87.88 128 VAL A N 1
ATOM 965 C CA . VAL A 1 128 ? 5.027 13.844 -0.336 1 87.88 128 VAL A CA 1
ATOM 966 C C . VAL A 1 128 ? 6.102 14.312 0.643 1 87.88 128 VAL A C 1
ATOM 968 O O . VAL A 1 128 ? 6.168 15.5 0.98 1 87.88 128 VAL A O 1
ATOM 971 N N . ARG A 1 129 ? 6.918 13.398 1.051 1 87 129 ARG A N 1
ATOM 972 C CA . ARG A 1 129 ? 7.973 13.727 2.004 1 87 129 ARG A CA 1
ATOM 973 C C . ARG A 1 129 ? 9 14.664 1.379 1 87 129 ARG A C 1
ATOM 975 O O . ARG A 1 129 ? 9.391 15.664 1.993 1 87 129 ARG A O 1
ATOM 982 N N . LEU A 1 130 ? 9.445 14.375 0.228 1 88.81 130 LEU A N 1
ATOM 983 C CA . LEU A 1 130 ? 10.43 15.211 -0.458 1 88.81 130 LEU A CA 1
ATOM 984 C C . LEU A 1 130 ? 9.867 16.609 -0.718 1 88.81 130 LEU A C 1
ATOM 986 O O . LEU A 1 130 ? 10.586 17.594 -0.601 1 88.81 130 LEU A O 1
ATOM 990 N N . TYR A 1 131 ? 8.617 16.641 -1.065 1 84.69 131 TYR A N 1
ATOM 991 C CA . TYR A 1 131 ? 7.949 17.922 -1.273 1 84.69 131 TYR A CA 1
ATOM 992 C C . TYR A 1 131 ? 7.906 18.719 0.019 1 84.69 131 TYR A C 1
ATOM 994 O O . TYR A 1 131 ? 8.172 19.922 0.015 1 84.69 131 TYR A O 1
ATOM 1002 N N . SER A 1 132 ? 7.582 18.047 1.115 1 78.5 132 SER A N 1
ATOM 1003 C CA . SER A 1 132 ? 7.469 18.703 2.416 1 78.5 132 SER A CA 1
ATOM 1004 C C . SER A 1 132 ? 8.82 19.203 2.904 1 78.5 132 SER A C 1
ATOM 1006 O O . SER A 1 132 ? 8.906 20.25 3.541 1 78.5 132 SER A O 1
ATOM 1008 N N . MET A 1 133 ? 9.859 18.469 2.602 1 78.31 133 MET A N 1
ATOM 1009 C CA . MET A 1 133 ? 11.203 18.844 3.039 1 78.31 133 MET A CA 1
ATOM 1010 C C . MET A 1 133 ? 11.734 20.031 2.24 1 78.31 133 MET A C 1
ATOM 1012 O O . MET A 1 133 ? 12.5 20.828 2.758 1 78.31 133 MET A O 1
ATOM 1016 N N . ASN A 1 134 ? 11.391 20.078 0.961 1 75.25 134 ASN A N 1
ATOM 1017 C CA . ASN A 1 134 ? 11.836 21.188 0.128 1 75.25 134 ASN A CA 1
ATOM 1018 C C . ASN A 1 134 ? 11.141 22.484 0.515 1 75.25 134 ASN A C 1
ATOM 1020 O O . ASN A 1 134 ? 11.719 23.562 0.396 1 75.25 134 ASN A O 1
ATOM 1024 N N . LYS A 1 135 ? 9.953 22.391 0.919 1 64.06 135 LYS A N 1
ATOM 1025 C CA . LYS A 1 135 ? 9.25 23.609 1.336 1 64.06 135 LYS A CA 1
ATOM 1026 C C . LYS A 1 135 ? 9.758 24.094 2.689 1 64.06 135 LYS A C 1
ATOM 1028 O O . LYS A 1 135 ? 9.734 25.297 2.965 1 64.06 135 LYS A O 1
ATOM 1033 N N . LEU A 1 136 ? 10.219 23.172 3.428 1 55.5 136 LEU A N 1
ATOM 1034 C CA . LEU A 1 136 ? 10.812 23.578 4.699 1 55.5 136 LEU A CA 1
ATOM 1035 C C . LEU A 1 136 ? 12.148 24.281 4.48 1 55.5 136 LEU A C 1
ATOM 1037 O O . LEU A 1 136 ? 12.492 25.203 5.211 1 55.5 136 LEU A O 1
ATOM 1041 N N . LYS A 1 137 ? 12.859 23.859 3.551 1 54 137 LYS A N 1
ATOM 1042 C CA . LYS A 1 137 ? 14.148 24.484 3.27 1 54 137 LYS A CA 1
ATOM 1043 C C . LYS A 1 137 ? 13.953 25.891 2.691 1 54 137 LYS A C 1
ATOM 1045 O O . LYS A 1 137 ? 14.742 26.797 2.971 1 54 137 LYS A O 1
ATOM 1050 N N . PHE A 1 138 ? 13.039 25.984 1.879 1 47.72 138 PHE A N 1
ATOM 1051 C CA . PHE A 1 138 ? 12.914 27.312 1.268 1 47.72 138 PHE A CA 1
ATOM 1052 C C . PHE A 1 138 ? 12.625 28.375 2.322 1 47.72 138 PHE A C 1
ATOM 1054 O O . PHE A 1 138 ? 13 29.531 2.166 1 47.72 138 PHE A O 1
ATOM 1061 N N . LYS A 1 139 ? 12.055 28.031 3.428 1 46.03 139 LYS A N 1
ATOM 1062 C CA . LYS A 1 139 ? 11.797 29.125 4.344 1 46.03 139 LYS A CA 1
ATOM 1063 C C . LYS A 1 139 ? 13.078 29.562 5.051 1 46.03 139 LYS A C 1
ATOM 1065 O O . LYS A 1 139 ? 13.156 30.688 5.574 1 46.03 139 LYS A O 1
ATOM 1070 N N . PHE A 1 140 ? 14.023 28.719 5.234 1 42.94 140 PHE A N 1
ATOM 1071 C CA . PHE A 1 140 ? 15.203 29.219 5.938 1 42.94 140 PHE A CA 1
ATOM 1072 C C . PHE A 1 140 ? 16.078 30.031 5 1 42.94 140 PHE A C 1
ATOM 1074 O O . PHE A 1 140 ? 16.922 30.812 5.457 1 42.94 140 PHE A O 1
ATOM 1081 N N . ASP A 1 141 ? 15.906 29.781 3.746 1 32.56 141 ASP A N 1
ATOM 1082 C CA . ASP A 1 141 ? 16.734 30.766 3.031 1 32.56 141 ASP A CA 1
ATOM 1083 C C . ASP A 1 141 ? 15.984 32.094 2.854 1 32.56 141 ASP A C 1
ATOM 1085 O O . ASP A 1 141 ? 14.781 32.094 2.561 1 32.56 141 ASP A O 1
ATOM 1089 N N . MET B 1 1 ? -7.633 25.625 14.523 1 39 1 MET B N 1
ATOM 1090 C CA . MET B 1 1 ? -7.203 24.344 13.961 1 39 1 MET B CA 1
ATOM 1091 C C . MET B 1 1 ? -5.793 24.438 13.398 1 39 1 MET B C 1
ATOM 1093 O O . MET B 1 1 ? -5.535 25.234 12.492 1 39 1 MET B O 1
ATOM 1097 N N . GLY B 1 2 ? -4.816 24.047 14.125 1 45.5 2 GLY B N 1
ATOM 1098 C CA . GLY B 1 2 ? -3.461 24.484 13.844 1 45.5 2 GLY B CA 1
ATOM 1099 C C . GLY B 1 2 ? -2.889 23.891 12.57 1 45.5 2 GLY B C 1
ATOM 1100 O O . GLY B 1 2 ? -3.492 23 11.977 1 45.5 2 GLY B O 1
ATOM 1101 N N . ALA B 1 3 ? -2.016 24.562 11.883 1 51.94 3 ALA B N 1
ATOM 1102 C CA . ALA B 1 3 ? -1.364 24.25 10.609 1 51.94 3 ALA B CA 1
ATOM 1103 C C . ALA B 1 3 ? -0.994 22.781 10.523 1 51.94 3 ALA B C 1
ATOM 1105 O O . ALA B 1 3 ? -1.134 22.156 9.461 1 51.94 3 ALA B O 1
ATOM 1106 N N . LEU B 1 4 ? -0.642 22.109 11.672 1 52.53 4 LEU B N 1
ATOM 1107 C CA . LEU B 1 4 ? -0.263 20.703 11.75 1 52.53 4 LEU B CA 1
ATOM 1108 C C . LEU B 1 4 ? -1.463 19.812 11.477 1 52.53 4 LEU B C 1
ATOM 1110 O O . LEU B 1 4 ? -1.348 18.812 10.75 1 52.53 4 LEU B O 1
ATOM 1114 N N . LYS B 1 5 ? -2.467 20.172 12.031 1 59.69 5 LYS B N 1
ATOM 1115 C CA . LYS B 1 5 ? -3.699 19.406 11.883 1 59.69 5 LYS B CA 1
ATOM 1116 C C . LYS B 1 5 ? -4.227 19.484 10.453 1 59.69 5 LYS B C 1
ATOM 1118 O O . LYS B 1 5 ? -4.676 18.469 9.891 1 59.69 5 LYS B O 1
ATOM 1123 N N . ARG B 1 6 ? -4.055 20.594 9.828 1 60.16 6 ARG B N 1
ATOM 1124 C CA . ARG B 1 6 ? -4.523 20.781 8.461 1 60.16 6 ARG B CA 1
ATOM 1125 C C . ARG B 1 6 ? -3.684 19.969 7.477 1 60.16 6 ARG B C 1
ATOM 1127 O O . ARG B 1 6 ? -4.215 19.375 6.535 1 60.16 6 ARG B O 1
ATOM 1134 N N . TYR B 1 7 ? -2.43 19.969 7.84 1 60.88 7 TYR B N 1
ATOM 1135 C CA . TYR B 1 7 ? -1.532 19.266 6.922 1 60.88 7 TYR B CA 1
ATOM 1136 C C . TYR B 1 7 ? -1.727 17.766 7.004 1 60.88 7 TYR B C 1
ATOM 1138 O O . TYR B 1 7 ? -1.793 17.078 5.977 1 60.88 7 TYR B O 1
ATOM 1146 N N . SER B 1 8 ? -1.795 17.188 8.266 1 63.66 8 SER B N 1
ATOM 1147 C CA . SER B 1 8 ? -2.07 15.766 8.43 1 63.66 8 SER B CA 1
ATOM 1148 C C . SER B 1 8 ? -3.393 15.383 7.781 1 63.66 8 SER B C 1
ATOM 1150 O O . SER B 1 8 ? -3.498 14.32 7.156 1 63.66 8 SER B O 1
ATOM 1152 N N . TYR B 1 9 ? -4.176 16.281 7.969 1 67.44 9 TYR B N 1
ATOM 1153 C CA . TYR B 1 9 ? -5.496 16.062 7.387 1 67.44 9 TYR B CA 1
ATOM 1154 C C . TYR B 1 9 ? -5.422 16.047 5.863 1 67.44 9 TYR B C 1
ATOM 1156 O O . TYR B 1 9 ? -5.988 15.156 5.219 1 67.44 9 TYR B O 1
ATOM 1164 N N . SER B 1 10 ? -4.582 16.953 5.363 1 74.88 10 SER B N 1
ATOM 1165 C CA . SER B 1 10 ? -4.48 17.047 3.912 1 74.88 10 SER B CA 1
ATOM 1166 C C . SER B 1 10 ? -3.758 15.836 3.336 1 74.88 10 SER B C 1
ATOM 1168 O O . SER B 1 10 ? -4.184 15.273 2.322 1 74.88 10 SER B O 1
ATOM 1170 N N . VAL B 1 11 ? -2.666 15.438 4.039 1 77.75 11 VAL B N 1
ATOM 1171 C CA . VAL B 1 11 ? -1.887 14.305 3.553 1 77.75 11 VAL B CA 1
ATOM 1172 C C . VAL B 1 11 ? -2.723 13.031 3.639 1 77.75 11 VAL B C 1
ATOM 1174 O O . VAL B 1 11 ? -2.768 12.242 2.689 1 77.75 11 VAL B O 1
ATOM 1177 N N . SER B 1 12 ? -3.365 12.891 4.727 1 81 12 SER B N 1
ATOM 1178 C CA . SER B 1 12 ? -4.195 11.703 4.867 1 81 12 SER B CA 1
ATOM 1179 C C . SER B 1 12 ? -5.344 11.711 3.865 1 81 12 SER B C 1
ATOM 1181 O O . SER B 1 12 ? -5.723 10.656 3.338 1 81 12 SER B O 1
ATOM 1183 N N . THR B 1 13 ? -5.832 12.859 3.625 1 85.62 13 THR B N 1
ATOM 1184 C CA . THR B 1 13 ? -6.906 12.969 2.641 1 85.62 13 THR B CA 1
ATOM 1185 C C . THR B 1 13 ? -6.41 12.555 1.257 1 85.62 13 THR B C 1
ATOM 1187 O O . THR B 1 13 ? -7.02 11.703 0.602 1 85.62 13 THR B O 1
ATOM 1190 N N . VAL B 1 14 ? -5.309 13.07 0.886 1 87.06 14 VAL B N 1
ATOM 1191 C CA . VAL B 1 14 ? -4.777 12.766 -0.439 1 87.06 14 VAL B CA 1
ATOM 1192 C C . VAL B 1 14 ? -4.461 11.281 -0.544 1 87.06 14 VAL B C 1
ATOM 1194 O O . VAL B 1 14 ? -4.824 10.625 -1.529 1 87.06 14 VAL B O 1
ATOM 1197 N N . LEU B 1 15 ? -3.879 10.766 0.459 1 90.06 15 LEU B N 1
ATOM 1198 C CA . LEU B 1 15 ? -3.471 9.359 0.433 1 90.06 15 LEU B CA 1
ATOM 1199 C C . LEU B 1 15 ? -4.688 8.445 0.48 1 90.06 15 LEU B C 1
ATOM 1201 O O . LEU B 1 15 ? -4.738 7.438 -0.234 1 90.06 15 LEU B O 1
ATOM 1205 N N . LEU B 1 16 ? -5.645 8.781 1.254 1 92.44 16 LEU B N 1
ATOM 1206 C CA . LEU B 1 16 ? -6.863 7.984 1.347 1 92.44 16 LEU B CA 1
ATOM 1207 C C . LEU B 1 16 ? -7.617 7.988 0.023 1 92.44 16 LEU B C 1
ATOM 1209 O O . LEU B 1 16 ? -8.062 6.938 -0.448 1 92.44 16 LEU B O 1
ATOM 1213 N N . VAL B 1 17 ? -7.727 9.141 -0.494 1 94 17 VAL B N 1
ATOM 1214 C CA . VAL B 1 17 ? -8.477 9.289 -1.738 1 94 17 VAL B CA 1
ATOM 1215 C C . VAL B 1 17 ? -7.742 8.562 -2.869 1 94 17 VAL B C 1
ATOM 1217 O O . VAL B 1 17 ? -8.367 7.895 -3.691 1 94 17 VAL B O 1
ATOM 1220 N N . LEU B 1 18 ? -6.48 8.68 -2.902 1 93.81 18 LEU B N 1
ATOM 1221 C CA . LEU B 1 18 ? -5.707 8 -3.936 1 93.81 18 LEU B CA 1
ATOM 1222 C C . LEU B 1 18 ? -5.805 6.484 -3.775 1 93.81 18 LEU B C 1
ATOM 1224 O O . LEU B 1 18 ? -6.023 5.766 -4.754 1 93.81 18 LEU B O 1
ATOM 1228 N N . LEU B 1 19 ? -5.613 6.051 -2.58 1 95 19 LEU B N 1
ATOM 1229 C CA . LEU B 1 19 ? -5.617 4.613 -2.32 1 95 19 LEU B CA 1
ATOM 1230 C C . LEU B 1 19 ? -6.98 4.012 -2.643 1 95 19 LEU B C 1
ATOM 1232 O O . LEU B 1 19 ? -7.07 3.051 -3.412 1 95 19 LEU B O 1
ATOM 1236 N N . PHE B 1 20 ? -8.039 4.59 -2.125 1 97.25 20 PHE B N 1
ATOM 1237 C CA . PHE B 1 20 ? -9.359 3.986 -2.279 1 97.25 20 PHE B CA 1
ATOM 1238 C C . PHE B 1 20 ? -9.977 4.367 -3.619 1 97.25 20 PHE B C 1
ATOM 1240 O O . PHE B 1 20 ? -10.859 3.674 -4.117 1 97.25 20 PHE B O 1
ATOM 1247 N N . GLY B 1 21 ? -9.578 5.48 -4.156 1 96.31 21 GLY B N 1
ATOM 1248 C CA . GLY B 1 21 ? -9.953 5.773 -5.535 1 96.31 21 GLY B CA 1
ATOM 1249 C C . GLY B 1 21 ? -9.391 4.77 -6.527 1 96.31 21 GLY B C 1
ATOM 1250 O O . GLY B 1 21 ? -10.117 4.25 -7.371 1 96.31 21 GLY B O 1
ATOM 1251 N N . ALA B 1 22 ? -8.117 4.488 -6.398 1 94.44 22 ALA B N 1
ATOM 1252 C CA . ALA B 1 22 ? -7.473 3.521 -7.285 1 94.44 22 ALA B CA 1
ATOM 1253 C C . ALA B 1 22 ? -8.047 2.123 -7.086 1 94.44 22 ALA B C 1
ATOM 1255 O O . ALA B 1 22 ? -8.383 1.437 -8.055 1 94.44 22 ALA B O 1
ATOM 1256 N N . ALA B 1 23 ? -8.156 1.695 -5.828 1 96 23 ALA B N 1
ATOM 1257 C CA . ALA B 1 23 ? -8.727 0.383 -5.531 1 96 23 ALA B CA 1
ATOM 1258 C C . ALA B 1 23 ? -10.133 0.25 -6.109 1 96 23 ALA B C 1
ATOM 1260 O O . ALA B 1 23 ? -10.484 -0.792 -6.668 1 96 23 ALA B O 1
ATOM 1261 N N . GLY B 1 24 ? -10.922 1.297 -5.91 1 97.81 24 GLY B N 1
ATOM 1262 C CA . GLY B 1 24 ? -12.266 1.287 -6.461 1 97.81 24 GLY B CA 1
ATOM 1263 C C . GLY B 1 24 ? -12.297 1.171 -7.973 1 97.81 24 GLY B C 1
ATOM 1264 O O . GLY B 1 24 ? -13.078 0.396 -8.523 1 97.81 24 GLY B O 1
ATOM 1265 N N . VAL B 1 25 ? -11.445 1.907 -8.625 1 96.44 25 VAL B N 1
ATOM 1266 C CA . VAL B 1 25 ? -11.367 1.896 -10.078 1 96.44 25 VAL B CA 1
ATOM 1267 C C . VAL B 1 25 ? -10.969 0.503 -10.562 1 96.44 25 VAL B C 1
ATOM 1269 O O . VAL B 1 25 ? -11.578 -0.032 -11.492 1 96.44 25 VAL B O 1
ATOM 1272 N N . PHE B 1 26 ? -10.07 -0.149 -9.891 1 95.81 26 PHE B N 1
ATOM 1273 C CA . PHE B 1 26 ? -9.57 -1.448 -10.328 1 95.81 26 PHE B CA 1
ATOM 1274 C C . PHE B 1 26 ? -10.578 -2.547 -10.016 1 95.81 26 PHE B C 1
ATOM 1276 O O . PHE B 1 26 ? -10.469 -3.662 -10.531 1 95.81 26 PHE B O 1
ATOM 1283 N N . LYS B 1 27 ? -11.523 -2.221 -9.203 1 97.62 27 LYS B N 1
ATOM 1284 C CA . LYS B 1 27 ? -12.547 -3.209 -8.883 1 97.62 27 LYS B CA 1
ATOM 1285 C C . LYS B 1 27 ? -13.797 -2.988 -9.727 1 97.62 27 LYS B C 1
ATOM 1287 O O . LYS B 1 27 ? -14.539 -3.934 -10.016 1 97.62 27 LYS B O 1
ATOM 1292 N N . VAL B 1 28 ? -14.016 -1.771 -10.195 1 98.19 28 VAL B N 1
ATOM 1293 C CA . VAL B 1 28 ? -15.234 -1.447 -10.922 1 98.19 28 VAL B CA 1
ATOM 1294 C C . VAL B 1 28 ? -15.016 -1.663 -12.422 1 98.19 28 VAL B C 1
ATOM 1296 O O . VAL B 1 28 ? -15.836 -2.295 -13.086 1 98.19 28 VAL B O 1
ATOM 1299 N N . LEU B 1 29 ? -13.945 -1.296 -12.906 1 97 29 LEU B N 1
ATOM 1300 C CA . LEU B 1 29 ? -13.719 -1.243 -14.352 1 97 29 LEU B CA 1
ATOM 1301 C C . LEU B 1 29 ? -13.742 -2.643 -14.953 1 97 29 LEU B C 1
ATOM 1303 O O . LEU B 1 29 ? -14.281 -2.848 -16.047 1 97 29 LEU B O 1
ATOM 1307 N N . PRO B 1 30 ? -13.25 -3.598 -14.289 1 96.69 30 PRO B N 1
ATOM 1308 C CA . PRO B 1 30 ? -13.18 -4.918 -14.922 1 96.69 30 PRO B CA 1
ATOM 1309 C C . PRO B 1 30 ? -14.547 -5.547 -15.141 1 96.69 30 PRO B C 1
ATOM 1311 O O . PRO B 1 30 ? -14.672 -6.527 -15.875 1 96.69 30 PRO B O 1
ATOM 1314 N N . VAL B 1 31 ? -15.531 -5.055 -14.438 1 96.81 31 VAL B N 1
ATOM 1315 C CA . VAL B 1 31 ? -16.891 -5.547 -14.641 1 96.81 31 VAL B CA 1
ATOM 1316 C C . VAL B 1 31 ? -17.375 -5.148 -16.031 1 96.81 31 VAL B C 1
ATOM 1318 O O . VAL B 1 31 ? -18.234 -5.828 -16.609 1 96.81 31 VAL B O 1
ATOM 1321 N N . PHE B 1 32 ? -16.75 -4.109 -16.609 1 97.06 32 PHE B N 1
ATOM 1322 C CA . PHE B 1 32 ? -17.25 -3.553 -17.859 1 97.06 32 PHE B CA 1
ATOM 1323 C C . PHE B 1 32 ? -16.266 -3.795 -19 1 97.06 32 PHE B C 1
ATOM 1325 O O . PHE B 1 32 ? -16.641 -3.797 -20.172 1 97.06 32 PHE B O 1
ATOM 1332 N N . ILE B 1 33 ? -14.984 -3.902 -18.656 1 96.31 33 ILE B N 1
ATOM 1333 C CA . ILE B 1 33 ? -13.953 -4.039 -19.688 1 96.31 33 ILE B CA 1
ATOM 1334 C C . ILE B 1 33 ? -12.898 -5.039 -19.219 1 96.31 33 ILE B C 1
ATOM 1336 O O . ILE B 1 33 ? -12.648 -5.184 -18.031 1 96.31 33 ILE B O 1
ATOM 1340 N N . ASP B 1 34 ? -12.336 -5.695 -20.203 1 92.75 34 ASP B N 1
ATOM 1341 C CA . ASP B 1 34 ? -11.195 -6.555 -19.891 1 92.75 34 ASP B CA 1
ATOM 1342 C C . ASP B 1 34 ? -9.945 -5.73 -19.594 1 92.75 34 ASP B C 1
ATOM 1344 O O . ASP B 1 34 ? -9.586 -4.844 -20.375 1 92.75 34 ASP B O 1
ATOM 1348 N N . MET B 1 35 ? -9.359 -5.914 -18.484 1 91.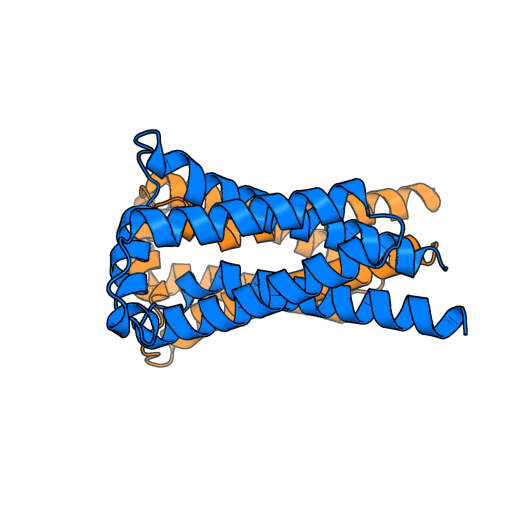75 35 MET B N 1
ATOM 1349 C CA . MET B 1 35 ? -8.141 -5.207 -18.078 1 91.75 35 MET B CA 1
ATOM 1350 C C . MET B 1 35 ? -7.004 -6.188 -17.828 1 91.75 35 MET B C 1
ATOM 1352 O O . MET B 1 35 ? -6.805 -6.645 -16.703 1 91.75 35 MET B O 1
ATOM 1356 N N . PRO B 1 36 ? -6.234 -6.332 -18.891 1 90.75 36 PRO B N 1
ATOM 1357 C CA . PRO B 1 36 ? -5.098 -7.234 -18.688 1 90.75 36 PRO B CA 1
ATOM 1358 C C . PRO B 1 36 ? -4.18 -6.777 -17.547 1 90.75 36 PRO B C 1
ATOM 1360 O O . PRO B 1 36 ? -3.922 -5.582 -17.406 1 90.75 36 PRO B O 1
ATOM 1363 N N . GLY B 1 37 ? -3.822 -7.703 -16.703 1 91.06 37 GLY B N 1
ATOM 1364 C CA . GLY B 1 37 ? -2.918 -7.375 -15.609 1 91.06 37 GLY B CA 1
ATOM 1365 C C . GLY B 1 37 ? -3.637 -7.066 -14.312 1 91.06 37 GLY B C 1
ATOM 1366 O O . GLY B 1 37 ? -3.002 -6.91 -13.266 1 91.06 37 GLY B O 1
ATOM 1367 N N . ASN B 1 38 ? -4.91 -6.973 -14.445 1 93.94 38 ASN B N 1
ATOM 1368 C CA . ASN B 1 38 ? -5.715 -6.793 -13.242 1 93.94 38 ASN B CA 1
ATOM 1369 C C . ASN B 1 38 ? -6.281 -8.117 -12.742 1 93.94 38 ASN B C 1
ATOM 1371 O O . ASN B 1 38 ? -7.164 -8.695 -13.375 1 93.94 38 ASN B O 1
ATOM 1375 N N . ASP B 1 39 ? -5.844 -8.516 -11.547 1 93.62 39 ASP B N 1
ATOM 1376 C CA . ASP B 1 39 ? -6.223 -9.828 -11.031 1 93.62 39 ASP B CA 1
ATOM 1377 C C . ASP B 1 39 ? -7.371 -9.711 -10.031 1 93.62 39 ASP B C 1
ATOM 1379 O O . ASP B 1 39 ? -7.715 -10.688 -9.359 1 93.62 39 ASP B O 1
ATOM 1383 N N . MET B 1 40 ? -8.008 -8.625 -9.977 1 95.75 40 MET B N 1
ATOM 1384 C CA . MET B 1 40 ? -9.07 -8.445 -8.992 1 95.75 40 MET B CA 1
ATOM 1385 C C . MET B 1 40 ? -10.219 -9.414 -9.25 1 95.75 40 MET B C 1
ATOM 1387 O O . MET B 1 40 ? -10.758 -10.008 -8.312 1 95.75 40 MET B O 1
ATOM 1391 N N . PRO B 1 41 ? -10.586 -9.633 -10.531 1 97.25 41 PRO B N 1
ATOM 1392 C CA . PRO B 1 41 ? -11.656 -10.609 -10.75 1 97.25 41 PRO B CA 1
ATOM 1393 C C . PRO B 1 41 ? -11.312 -11.992 -10.203 1 97.25 41 PRO B C 1
ATOM 1395 O O . PRO B 1 41 ? -12.164 -12.648 -9.602 1 97.25 41 PRO B O 1
ATOM 1398 N N . VAL B 1 42 ? -10.078 -12.391 -10.336 1 96.12 42 VAL B N 1
ATOM 1399 C CA . VAL B 1 42 ? -9.633 -13.688 -9.836 1 96.12 42 VAL B CA 1
ATOM 1400 C C . VAL B 1 42 ? -9.641 -13.688 -8.312 1 96.12 42 VAL B C 1
ATOM 1402 O O . VAL B 1 42 ? -10.109 -14.641 -7.684 1 96.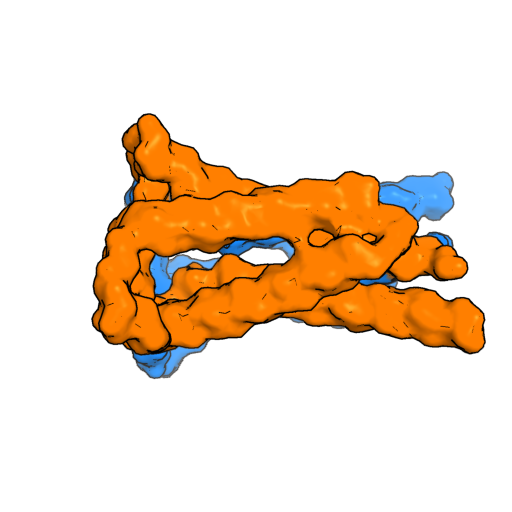12 42 VAL B O 1
ATOM 1405 N N . GLN B 1 43 ? -9.195 -12.648 -7.77 1 95.81 43 GLN B N 1
ATOM 1406 C CA . GLN B 1 43 ? -9.141 -12.547 -6.316 1 95.81 43 GLN B CA 1
ATOM 1407 C C . GLN B 1 43 ? -10.547 -12.555 -5.715 1 95.81 43 GLN B C 1
ATOM 1409 O O . GLN B 1 43 ? -10.789 -13.227 -4.707 1 95.81 43 GLN B O 1
ATOM 1414 N N . PHE B 1 44 ? -11.445 -11.891 -6.34 1 97.62 44 PHE B N 1
ATOM 1415 C CA . PHE B 1 44 ? -12.781 -11.773 -5.762 1 97.62 44 PHE B CA 1
ATOM 1416 C C . PHE B 1 44 ? -13.562 -13.07 -5.941 1 97.62 44 PHE B C 1
ATOM 1418 O O . PHE B 1 44 ? -14.531 -13.32 -5.219 1 97.62 44 PHE B O 1
ATOM 1425 N N . ARG B 1 45 ? -13.172 -13.906 -6.902 1 97.56 45 ARG B N 1
ATOM 1426 C CA . ARG B 1 45 ? -13.734 -15.25 -6.973 1 97.56 45 ARG B CA 1
ATOM 1427 C C . ARG B 1 45 ? -13.336 -16.078 -5.754 1 97.56 45 ARG B C 1
ATOM 1429 O O . ARG B 1 45 ? -14.094 -16.938 -5.309 1 97.56 45 ARG B O 1
ATOM 1436 N N . ARG B 1 46 ? -12.203 -15.766 -5.219 1 97.06 46 ARG B N 1
ATOM 1437 C CA . ARG B 1 46 ? -11.758 -16.422 -3.996 1 97.06 46 ARG B CA 1
ATOM 1438 C C . ARG B 1 46 ? -12.422 -15.812 -2.768 1 97.06 46 ARG B C 1
ATOM 1440 O O . ARG B 1 46 ? -12.828 -16.531 -1.853 1 97.06 46 ARG B O 1
ATOM 1447 N N . TYR B 1 47 ? -12.57 -14.547 -2.807 1 97.12 47 TYR B N 1
ATOM 1448 C CA . TYR B 1 47 ? -13.062 -13.812 -1.646 1 97.12 47 TYR B CA 1
ATOM 1449 C C . TYR B 1 47 ? -14.531 -14.117 -1.385 1 97.12 47 TYR B C 1
ATOM 1451 O O . TYR B 1 47 ? -14.969 -14.156 -0.232 1 97.12 47 TYR B O 1
ATOM 1459 N N . VAL B 1 48 ? -15.242 -14.359 -2.398 1 96.81 48 VAL B N 1
ATOM 1460 C CA . VAL B 1 48 ? -16.672 -14.586 -2.244 1 96.81 48 VAL B CA 1
ATOM 1461 C C . VAL B 1 48 ? -16.906 -15.914 -1.525 1 96.81 48 VAL B C 1
ATOM 1463 O O . VAL B 1 48 ? -18.016 -16.188 -1.051 1 96.81 48 VAL B O 1
ATOM 1466 N N . ARG B 1 49 ? -15.914 -16.75 -1.413 1 96.19 49 ARG B N 1
ATOM 1467 C CA . ARG B 1 49 ? -16.047 -18.062 -0.802 1 96.19 49 ARG B CA 1
ATOM 1468 C C . ARG B 1 49 ? -15.836 -17.984 0.708 1 96.19 49 ARG B C 1
ATOM 1470 O O . ARG B 1 49 ? -15.953 -19 1.405 1 96.19 49 ARG B O 1
ATOM 1477 N N . THR B 1 50 ? -15.555 -16.844 1.187 1 96.69 50 THR B N 1
ATOM 1478 C CA . THR B 1 50 ? -15.359 -16.641 2.617 1 96.69 50 THR B CA 1
ATOM 1479 C C . THR B 1 50 ? -16.688 -16.328 3.309 1 96.69 50 THR B C 1
ATOM 1481 O O . THR B 1 50 ? -17.484 -15.547 2.797 1 96.69 50 THR B O 1
ATOM 1484 N N . PRO B 1 51 ? -16.953 -17.062 4.539 1 95.56 51 PRO B N 1
ATOM 1485 C CA . PRO B 1 51 ? -18.125 -16.641 5.305 1 95.56 51 PRO B CA 1
ATOM 1486 C C . PRO B 1 51 ? -18.125 -15.148 5.637 1 95.56 51 PRO B C 1
ATOM 1488 O O . PRO B 1 51 ? -17.062 -14.57 5.863 1 95.56 51 PRO B O 1
ATOM 1491 N N . PRO B 1 52 ? -19.266 -14.492 5.617 1 93.81 52 PRO B N 1
ATOM 1492 C CA . PRO B 1 52 ? -20.609 -15.047 5.426 1 93.81 52 PRO B CA 1
ATOM 1493 C C . PRO B 1 52 ? -21.047 -15.047 3.963 1 93.81 52 PRO B C 1
ATOM 1495 O O . PRO B 1 52 ? -22.125 -15.547 3.639 1 93.81 52 PRO B O 1
ATOM 1498 N N . LEU B 1 53 ? -20.172 -14.508 3.072 1 93.44 53 LEU B N 1
ATOM 1499 C CA . LEU B 1 53 ? -20.578 -14.391 1.675 1 93.44 53 LEU B CA 1
ATOM 1500 C C . LEU B 1 53 ? -20.812 -15.766 1.06 1 93.44 53 LEU B C 1
ATOM 1502 O O . LEU B 1 53 ? -21.656 -15.922 0.171 1 93.44 53 LEU B O 1
ATOM 1506 N N . SER B 1 54 ? -20.031 -16.688 1.562 1 93.75 54 SER B N 1
ATOM 1507 C CA . SER B 1 54 ? -20.172 -18.047 1.053 1 93.75 54 SER B CA 1
ATOM 1508 C C . SER B 1 54 ? -21.562 -18.609 1.333 1 93.75 54 SER B C 1
ATOM 1510 O O . SER B 1 54 ? -22.016 -19.531 0.656 1 93.75 54 SER B O 1
ATOM 1512 N N . TYR B 1 55 ? -22.234 -18.047 2.307 1 94.75 55 TYR B N 1
ATOM 1513 C CA . TYR B 1 55 ? -23.547 -18.547 2.695 1 94.75 55 TYR B CA 1
ATOM 1514 C C . TYR B 1 55 ? -24.641 -17.969 1.789 1 94.75 55 TYR B C 1
ATOM 1516 O O . TYR B 1 55 ? -25.719 -18.562 1.652 1 94.75 55 TYR B O 1
ATOM 1524 N N . ILE B 1 56 ? -24.562 -16.875 1.172 1 93.25 56 ILE B N 1
ATOM 1525 C CA . ILE B 1 56 ? -25.609 -16.203 0.403 1 93.25 56 ILE B CA 1
ATOM 1526 C C . ILE B 1 56 ? -25.344 -16.375 -1.09 1 93.25 56 ILE B C 1
ATOM 1528 O O . ILE B 1 56 ? -26.188 -16.062 -1.922 1 93.25 56 ILE B O 1
ATOM 1532 N N . LYS B 1 57 ? -24.188 -16.938 -1.502 1 90 57 LYS B N 1
ATOM 1533 C CA . LYS B 1 57 ? -23.781 -17.234 -2.869 1 90 57 LYS B CA 1
ATOM 1534 C C . LYS B 1 57 ? -23.828 -16 -3.754 1 90 57 LYS B C 1
ATOM 1536 O O . LYS B 1 57 ? -24.5 -16 -4.789 1 90 57 LYS B O 1
ATOM 1541 N N . VAL B 1 58 ? -23.109 -15.016 -3.494 1 94.75 58 VAL B N 1
ATOM 1542 C CA . VAL B 1 58 ? -23 -13.781 -4.27 1 94.75 58 VAL B CA 1
ATOM 1543 C C . VAL B 1 58 ? -22.062 -13.992 -5.445 1 94.75 58 VAL B C 1
ATOM 1545 O O . VAL B 1 58 ? -21.016 -14.641 -5.309 1 94.75 58 VAL B O 1
ATOM 1548 N N . HIS B 1 59 ? -22.531 -13.477 -6.586 1 97.44 59 HIS B N 1
ATOM 1549 C CA . HIS B 1 59 ? -21.625 -13.516 -7.727 1 97.44 59 HIS B CA 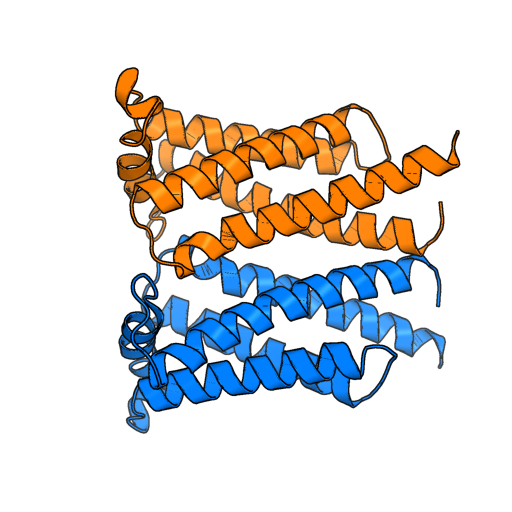1
ATOM 1550 C C . HIS B 1 59 ? -20.391 -12.672 -7.473 1 97.44 59 HIS B C 1
ATOM 1552 O O . HIS B 1 59 ? -20.484 -11.547 -6.984 1 97.44 59 HIS B O 1
ATOM 1558 N N . PRO B 1 60 ? -19.312 -13.195 -7.816 1 98 60 PRO B N 1
ATOM 1559 C CA . PRO B 1 60 ? -18.062 -12.484 -7.516 1 98 60 PRO B CA 1
ATOM 1560 C C . PRO B 1 60 ? -18 -11.102 -8.148 1 98 60 PRO B C 1
ATOM 1562 O O . PRO B 1 60 ? -17.5 -10.156 -7.531 1 98 60 PRO B O 1
ATOM 1565 N N . ASP B 1 61 ? -18.516 -10.953 -9.367 1 97.94 61 ASP B N 1
ATOM 1566 C CA . ASP B 1 61 ? -18.469 -9.648 -10.023 1 97.94 61 ASP B CA 1
ATOM 1567 C C . ASP B 1 61 ? -19.312 -8.625 -9.266 1 97.94 61 ASP B C 1
ATOM 1569 O O . ASP B 1 61 ? -18.953 -7.457 -9.164 1 97.94 61 ASP B O 1
ATOM 1573 N N . LEU B 1 62 ? -20.422 -9.086 -8.828 1 98 62 LEU B N 1
ATOM 1574 C CA . LEU B 1 62 ? -21.281 -8.203 -8.055 1 98 62 LEU B CA 1
ATOM 1575 C C . LEU B 1 62 ? -20.609 -7.77 -6.762 1 98 62 LEU B C 1
ATOM 1577 O O . LEU B 1 62 ? -20.672 -6.598 -6.383 1 98 62 LEU B O 1
ATOM 1581 N N . TYR B 1 63 ? -20.031 -8.734 -6.066 1 98.31 63 TYR B N 1
ATOM 1582 C CA . TYR B 1 63 ? -19.297 -8.438 -4.84 1 98.31 63 TYR B CA 1
ATOM 1583 C C . TYR B 1 63 ? -18.172 -7.453 -5.105 1 98.31 63 TYR B C 1
ATOM 1585 O O . TYR B 1 63 ? -18.062 -6.422 -4.434 1 98.31 63 TYR B O 1
ATOM 1593 N N . MET B 1 64 ? -17.422 -7.719 -6.133 1 98.44 64 MET B N 1
ATOM 1594 C CA . MET B 1 64 ? -16.297 -6.867 -6.516 1 98.44 64 MET B CA 1
ATOM 1595 C C . MET B 1 64 ? -16.781 -5.465 -6.875 1 98.44 64 MET B C 1
ATOM 1597 O O . MET B 1 64 ? -16.219 -4.473 -6.395 1 98.44 64 MET B O 1
ATOM 1601 N N . PHE B 1 65 ? -17.812 -5.355 -7.656 1 98.56 65 PHE B N 1
ATOM 1602 C CA . PHE B 1 65 ? -18.375 -4.082 -8.094 1 98.56 65 PHE B CA 1
ATOM 1603 C C . PHE B 1 65 ? -18.891 -3.281 -6.902 1 98.56 65 PHE B C 1
ATOM 1605 O O . PHE B 1 65 ? -18.641 -2.076 -6.801 1 98.56 65 PHE B O 1
ATOM 1612 N N . SER B 1 66 ? -19.578 -3.943 -5.984 1 98.38 66 SER B N 1
ATOM 1613 C CA . SER B 1 66 ? -20.156 -3.264 -4.832 1 98.38 66 SER B CA 1
ATOM 1614 C C . SER B 1 66 ? -19.078 -2.689 -3.922 1 98.38 66 SER B C 1
ATOM 1616 O O . SER B 1 66 ? -19.188 -1.549 -3.467 1 98.38 66 SER B O 1
ATOM 1618 N N . VAL B 1 67 ? -18.062 -3.494 -3.695 1 98.31 67 VAL B N 1
ATOM 1619 C CA . VAL B 1 67 ? -16.969 -3.025 -2.859 1 98.31 67 VAL B CA 1
ATOM 1620 C C . VAL B 1 67 ? -16.25 -1.86 -3.545 1 98.31 67 VAL B C 1
ATOM 1622 O O . VAL B 1 67 ? -16.016 -0.818 -2.928 1 98.31 67 VAL B O 1
ATOM 1625 N N . GLY B 1 68 ? -15.953 -1.982 -4.832 1 98.56 68 GLY B N 1
ATOM 1626 C CA . GLY B 1 68 ? -15.281 -0.938 -5.59 1 98.56 68 GLY B CA 1
ATOM 1627 C C . GLY B 1 68 ? -16.078 0.353 -5.66 1 98.56 68 GLY B C 1
ATOM 1628 O O . GLY B 1 68 ? -15.531 1.435 -5.43 1 98.56 68 GLY B O 1
ATOM 1629 N N . LEU B 1 69 ? -17.312 0.222 -5.973 1 98.69 69 LEU B N 1
ATOM 1630 C CA . LEU B 1 69 ? -18.172 1.392 -6.09 1 98.69 69 LEU B CA 1
ATOM 1631 C C . LEU B 1 69 ? -18.281 2.119 -4.754 1 98.69 69 LEU B C 1
ATOM 1633 O O . LEU B 1 69 ? -18.219 3.35 -4.707 1 98.69 69 LEU B O 1
ATOM 1637 N N . SER B 1 70 ? -18.516 1.383 -3.721 1 98.56 70 SER B N 1
ATOM 1638 C CA . SER B 1 70 ? -18.625 2 -2.402 1 98.56 70 SER B CA 1
ATOM 1639 C C . SER B 1 70 ? -17.344 2.719 -2.014 1 98.56 70 SER B C 1
ATOM 1641 O O . SER B 1 70 ? -17.375 3.77 -1.372 1 98.56 70 SER B O 1
ATOM 1643 N N . GLU B 1 71 ? -16.172 2.135 -2.375 1 98.44 71 GLU B N 1
ATOM 1644 C CA . GLU B 1 71 ? -14.891 2.795 -2.131 1 98.44 71 GLU B CA 1
ATOM 1645 C C . GLU B 1 71 ? -14.781 4.098 -2.916 1 98.44 71 GLU B C 1
ATOM 1647 O O . GLU B 1 71 ? -14.312 5.109 -2.393 1 98.44 71 GLU B O 1
ATOM 1652 N N . LEU B 1 72 ? -15.242 4.098 -4.129 1 98.25 72 LEU B N 1
ATOM 1653 C CA . LEU B 1 72 ? -15.219 5.293 -4.961 1 98.25 72 LEU B CA 1
ATOM 1654 C C . LEU B 1 72 ? -16.125 6.375 -4.387 1 98.25 72 LEU B C 1
ATOM 1656 O O . LEU B 1 72 ? -15.758 7.551 -4.344 1 98.25 72 LEU B O 1
ATOM 1660 N N . ILE B 1 73 ? -17.234 5.988 -3.969 1 98 73 ILE B N 1
ATOM 1661 C CA . ILE B 1 73 ? -18.188 6.926 -3.381 1 98 73 ILE B CA 1
ATOM 1662 C C . ILE B 1 73 ? -17.594 7.531 -2.111 1 98 73 ILE B C 1
ATOM 1664 O O . ILE B 1 73 ? -17.625 8.75 -1.92 1 98 73 ILE B O 1
ATOM 1668 N N . ALA B 1 74 ? -17.062 6.648 -1.26 1 97.38 74 ALA B N 1
ATOM 1669 C CA . ALA B 1 74 ? -16.453 7.125 -0.023 1 97.38 74 ALA B CA 1
ATOM 1670 C C . ALA B 1 74 ? -15.305 8.086 -0.314 1 97.38 74 ALA B C 1
ATOM 1672 O O . ALA B 1 74 ? -15.195 9.148 0.305 1 97.38 74 ALA B O 1
ATOM 1673 N N . ALA B 1 75 ? -14.438 7.703 -1.259 1 96.38 75 ALA B N 1
ATOM 1674 C CA . ALA B 1 75 ? -13.336 8.578 -1.658 1 96.38 75 ALA B CA 1
ATOM 1675 C C . ALA B 1 75 ? -13.852 9.906 -2.191 1 96.38 75 ALA B C 1
ATOM 1677 O O . ALA B 1 75 ? -13.297 10.969 -1.895 1 96.38 75 ALA B O 1
ATOM 1678 N N . GLY B 1 76 ? -14.914 9.883 -2.965 1 95.81 76 GLY B N 1
ATOM 1679 C CA . GLY B 1 76 ? -15.547 11.086 -3.473 1 95.81 76 GLY B CA 1
ATOM 1680 C C . GLY B 1 76 ? -16.078 11.984 -2.375 1 95.81 76 GLY B C 1
ATOM 1681 O O . GLY B 1 76 ? -15.891 13.203 -2.418 1 95.81 76 GLY B O 1
ATOM 1682 N N . ILE B 1 77 ? -16.719 11.414 -1.402 1 95.62 77 ILE B N 1
ATOM 1683 C CA . ILE B 1 77 ? -17.25 12.164 -0.273 1 95.62 77 ILE B CA 1
ATOM 1684 C C . ILE B 1 77 ? -16.109 12.828 0.499 1 95.62 77 ILE B C 1
ATOM 1686 O O . ILE B 1 77 ? -16.219 13.992 0.893 1 95.62 77 ILE B O 1
ATOM 1690 N N . ILE B 1 78 ? -15.047 12.109 0.689 1 92.19 78 ILE B N 1
ATOM 1691 C CA . ILE B 1 78 ? -13.914 12.609 1.469 1 92.19 78 ILE B CA 1
ATOM 1692 C C . ILE B 1 78 ? -13.266 13.789 0.745 1 92.19 78 ILE B C 1
ATOM 1694 O O . ILE B 1 78 ? -12.898 14.781 1.373 1 92.19 78 ILE B O 1
ATOM 1698 N N . ILE B 1 79 ? -13.18 13.719 -0.553 1 88 79 ILE B N 1
ATOM 1699 C CA . ILE B 1 79 ? -12.516 14.789 -1.299 1 88 79 ILE B CA 1
ATOM 1700 C C . ILE B 1 79 ? -13.438 16.016 -1.372 1 88 79 ILE B C 1
ATOM 1702 O O . ILE B 1 79 ? -12.969 17.156 -1.326 1 88 79 ILE B O 1
ATOM 1706 N N . LEU B 1 80 ? -14.695 15.812 -1.517 1 86.44 80 LEU B N 1
ATOM 1707 C CA . LEU B 1 80 ? -15.641 16.906 -1.705 1 86.44 80 LEU B CA 1
ATOM 1708 C C . LEU B 1 80 ? -15.992 17.562 -0.372 1 86.44 80 LEU B C 1
ATOM 1710 O O . LEU B 1 80 ? -16.234 18.766 -0.312 1 86.44 80 LEU B O 1
ATOM 1714 N N . ALA B 1 81 ? -16.078 16.75 0.657 1 70.62 81 ALA B N 1
ATOM 1715 C CA . ALA B 1 81 ? -16.516 17.25 1.96 1 70.62 81 ALA B CA 1
ATOM 1716 C C . ALA B 1 81 ? -15.312 17.5 2.869 1 70.62 81 ALA B C 1
ATOM 1718 O O . ALA B 1 81 ? -15.438 17.469 4.098 1 70.62 81 ALA B O 1
ATOM 1719 N N . SER B 1 82 ? -14.094 17.531 2.402 1 60.03 82 SER B N 1
ATOM 1720 C CA . SER B 1 82 ? -12.852 17.469 3.166 1 60.03 82 SER B CA 1
ATOM 1721 C C . SER B 1 82 ? -12.789 18.578 4.207 1 60.03 82 SER B C 1
ATOM 1723 O O . SER B 1 82 ? -11.938 18.547 5.102 1 60.03 82 SER B O 1
ATOM 1725 N N . ARG B 1 83 ? -13.664 19.594 4.074 1 58.09 83 ARG B N 1
ATOM 1726 C CA . ARG B 1 83 ? -13.586 20.672 5.059 1 58.09 83 ARG B CA 1
ATOM 1727 C C . ARG B 1 83 ? -14.523 20.406 6.234 1 58.09 83 ARG B C 1
ATOM 1729 O O . ARG B 1 83 ? -15.438 21.188 6.5 1 58.09 83 ARG B O 1
ATOM 1736 N N . GLY B 1 84 ? -14.453 19.219 6.691 1 62.44 84 GLY B N 1
ATOM 1737 C CA . GLY B 1 84 ? -15.109 19.172 7.988 1 62.44 84 GLY B CA 1
ATOM 1738 C C . GLY B 1 84 ? -16.609 18.906 7.891 1 62.44 84 GLY B C 1
ATOM 1739 O O . GLY B 1 84 ? -17.203 19.109 6.832 1 62.44 84 GLY B O 1
ATOM 1740 N N . GLY B 1 85 ? -17.109 17.641 8.203 1 76.44 85 GLY B N 1
ATOM 1741 C CA . GLY B 1 85 ? -18.531 17.344 8.281 1 76.44 85 GLY B CA 1
ATOM 1742 C C . GLY B 1 85 ? -18.812 15.891 8.602 1 76.44 85 GLY B C 1
ATOM 1743 O O . GLY B 1 85 ? -17.906 15.055 8.602 1 76.44 85 GLY B O 1
ATOM 1744 N N . ARG B 1 86 ? -20 15.75 8.992 1 85.44 86 ARG B N 1
ATOM 1745 C CA . ARG B 1 86 ? -20.516 14.445 9.383 1 85.44 86 ARG B CA 1
ATOM 1746 C C . ARG B 1 86 ? -20.375 13.438 8.242 1 85.44 86 ARG B C 1
ATOM 1748 O O . ARG B 1 86 ? -20.078 12.266 8.484 1 85.44 86 ARG B O 1
ATOM 1755 N N . ALA B 1 87 ? -20.359 13.945 6.973 1 90.31 87 ALA B N 1
ATOM 1756 C CA . ALA B 1 87 ? -20.312 13.047 5.824 1 90.31 87 ALA B CA 1
ATOM 1757 C C . ALA B 1 87 ? -18.938 12.406 5.68 1 90.31 87 ALA B C 1
ATOM 1759 O O . ALA B 1 87 ? -18.828 11.203 5.414 1 90.31 87 ALA B O 1
ATOM 1760 N N . GLN B 1 88 ? -17.891 13.156 5.883 1 91.38 88 GLN B N 1
ATOM 1761 C CA . GLN B 1 88 ? -16.547 12.617 5.75 1 91.38 88 GLN B CA 1
ATOM 1762 C C . GLN B 1 88 ? -16.219 11.672 6.898 1 91.38 88 GLN B C 1
ATOM 1764 O O . GLN B 1 88 ? -15.492 10.688 6.715 1 91.38 88 GLN B O 1
ATOM 1769 N N . THR B 1 89 ? -16.75 12 7.992 1 90.62 89 THR B N 1
ATOM 1770 C CA . THR B 1 89 ? -16.562 11.117 9.141 1 90.62 89 THR B CA 1
ATOM 1771 C C . THR B 1 89 ? -17.219 9.766 8.891 1 90.62 89 THR B C 1
ATOM 1773 O O . THR B 1 89 ? -16.594 8.719 9.094 1 90.62 89 THR B O 1
ATOM 1776 N N . LEU B 1 90 ? -18.406 9.812 8.367 1 94.31 90 LEU B N 1
ATOM 1777 C CA . LEU B 1 90 ? -19.141 8.586 8.07 1 94.31 90 LEU B CA 1
ATOM 1778 C C . LEU B 1 90 ? -18.438 7.793 6.973 1 94.31 90 LEU B C 1
ATOM 1780 O O . LEU B 1 90 ? -18.344 6.566 7.047 1 94.31 90 LEU B O 1
ATOM 1784 N N . ALA B 1 91 ? -17.938 8.5 6.008 1 96.31 91 ALA B N 1
ATOM 1785 C CA . ALA B 1 91 ? -17.203 7.848 4.926 1 96.31 91 ALA B CA 1
ATOM 1786 C C . ALA B 1 91 ? -15.938 7.184 5.441 1 96.31 91 ALA B C 1
ATOM 1788 O O . ALA B 1 91 ? -15.594 6.074 5.027 1 96.31 91 ALA B O 1
ATOM 1789 N N . THR B 1 92 ? -15.281 7.848 6.352 1 95.31 92 THR B N 1
ATOM 1790 C CA . THR B 1 92 ? -14.055 7.305 6.922 1 95.31 92 THR B CA 1
ATOM 1791 C C . THR B 1 92 ? -14.352 6.07 7.77 1 95.31 92 THR B C 1
ATOM 1793 O O . THR B 1 92 ? -13.641 5.07 7.695 1 95.31 92 THR B O 1
ATOM 1796 N N . TYR B 1 93 ? -15.414 6.113 8.555 1 96.38 93 TYR B N 1
ATOM 1797 C CA . TYR B 1 93 ? -15.82 4.949 9.328 1 96.38 93 TYR B CA 1
ATOM 1798 C C . TYR B 1 93 ? -16.156 3.777 8.414 1 96.38 93 TYR B C 1
ATOM 1800 O O . TYR B 1 93 ? -15.789 2.635 8.688 1 96.38 93 TYR B O 1
ATOM 1808 N N . TYR B 1 94 ? -16.875 4.078 7.371 1 98.25 94 TYR B N 1
ATOM 1809 C CA . TYR B 1 94 ? -17.234 3.039 6.41 1 98.25 94 TYR B CA 1
ATOM 1810 C C . TYR B 1 94 ? -15.984 2.373 5.844 1 98.25 94 TYR B C 1
ATOM 1812 O O . TYR B 1 94 ? -15.914 1.145 5.762 1 98.25 94 TYR B O 1
ATOM 1820 N N . LEU B 1 95 ? -15 3.168 5.426 1 98.31 95 LEU B N 1
ATOM 1821 C CA . LEU B 1 95 ? -13.766 2.613 4.898 1 98.31 95 LEU B CA 1
ATOM 1822 C C . LEU B 1 95 ? -13.062 1.758 5.945 1 98.31 95 LEU B C 1
ATOM 1824 O O . LEU B 1 95 ? -12.414 0.76 5.609 1 98.31 95 LEU B O 1
ATOM 1828 N N . GLY B 1 96 ? -13.18 2.127 7.234 1 98.19 96 GLY B N 1
ATOM 1829 C CA . GLY B 1 96 ? -12.68 1.281 8.305 1 98.19 96 GLY B CA 1
ATOM 1830 C C . GLY B 1 96 ? -13.32 -0.092 8.336 1 98.19 96 GLY B C 1
ATOM 1831 O O . GLY B 1 96 ? -12.633 -1.103 8.492 1 98.19 96 GLY B O 1
ATOM 1832 N N . ILE B 1 97 ? -14.609 -0.108 8.133 1 98.31 97 ILE B N 1
ATOM 1833 C CA . ILE B 1 97 ? -15.344 -1.365 8.102 1 98.31 97 ILE B CA 1
ATOM 1834 C C . ILE B 1 97 ? -14.898 -2.195 6.898 1 98.31 97 ILE B C 1
ATOM 1836 O O . ILE B 1 97 ? -14.695 -3.406 7.012 1 98.31 97 ILE B O 1
ATOM 1840 N N . VAL B 1 98 ? -14.703 -1.542 5.785 1 98.38 98 VAL B N 1
ATOM 1841 C CA . VAL B 1 98 ? -14.219 -2.221 4.586 1 98.38 98 VAL B CA 1
ATOM 1842 C C . VAL B 1 98 ? -12.844 -2.824 4.852 1 98.38 98 VAL B C 1
ATOM 1844 O O . VAL B 1 98 ? -12.562 -3.951 4.438 1 98.38 98 VAL B O 1
ATOM 1847 N N . MET B 1 99 ? -11.984 -2.105 5.594 1 98.06 99 MET B N 1
ATOM 1848 C CA . MET B 1 99 ? -10.641 -2.602 5.879 1 98.06 99 MET B CA 1
ATOM 1849 C C . MET B 1 99 ? -10.695 -3.807 6.812 1 98.06 99 MET B C 1
ATOM 1851 O O . MET B 1 99 ? -9.922 -4.75 6.66 1 98.06 99 MET B O 1
ATOM 1855 N N . ILE B 1 100 ? -11.562 -3.809 7.75 1 98.12 100 ILE B N 1
ATOM 1856 C CA . ILE B 1 100 ? -11.75 -4.961 8.625 1 98.12 100 ILE B CA 1
ATOM 1857 C C . ILE B 1 100 ? -12.195 -6.168 7.809 1 98.12 100 ILE B C 1
ATOM 1859 O O . ILE B 1 100 ? -11.641 -7.262 7.957 1 98.12 100 ILE B O 1
ATOM 1863 N N . GLY B 1 101 ? -13.164 -5.977 6.965 1 97.69 101 GLY B N 1
ATOM 1864 C CA . GLY B 1 101 ? -13.609 -7.043 6.082 1 97.69 101 GLY B CA 1
ATOM 1865 C C . GLY B 1 101 ? -12.516 -7.551 5.16 1 97.69 101 GLY B C 1
ATOM 1866 O O . GLY B 1 101 ? -12.375 -8.758 4.969 1 97.69 101 GLY B O 1
ATOM 1867 N N . ALA B 1 102 ? -11.727 -6.652 4.613 1 97.38 102 ALA B N 1
ATOM 1868 C CA . ALA B 1 102 ? -10.641 -7.023 3.717 1 97.38 102 ALA B CA 1
ATOM 1869 C C . ALA B 1 102 ? -9.57 -7.828 4.457 1 97.38 102 ALA B C 1
ATOM 1871 O O . ALA B 1 102 ? -9.086 -8.844 3.945 1 97.38 102 ALA B O 1
ATOM 1872 N N . ALA B 1 103 ? -9.227 -7.375 5.672 1 97.38 103 ALA B N 1
ATOM 1873 C CA . ALA B 1 103 ? -8.258 -8.117 6.48 1 97.38 103 ALA B CA 1
ATOM 1874 C C . ALA B 1 103 ? -8.758 -9.523 6.773 1 97.38 103 ALA B C 1
ATOM 1876 O O . ALA B 1 103 ? -8.008 -10.5 6.641 1 97.38 103 ALA B O 1
ATOM 1877 N N . TYR B 1 104 ? -9.977 -9.609 7.137 1 98 104 TYR B N 1
ATOM 1878 C CA . TYR B 1 104 ? -10.609 -10.898 7.418 1 98 104 TYR B CA 1
ATOM 1879 C C . TYR B 1 104 ? -10.578 -11.797 6.191 1 98 104 TYR B C 1
ATOM 1881 O O . TYR B 1 104 ? -10.172 -12.961 6.277 1 98 104 TYR B O 1
ATOM 1889 N N . THR B 1 105 ? -10.977 -11.281 5.102 1 97.06 105 THR B N 1
ATOM 1890 C CA . THR B 1 105 ? -11.07 -12.055 3.871 1 97.06 105 THR B CA 1
ATOM 1891 C C . THR B 1 105 ? -9.688 -12.523 3.42 1 97.06 105 THR B C 1
ATOM 1893 O O . THR B 1 105 ? -9.508 -13.68 3.041 1 97.06 105 THR B O 1
ATOM 1896 N N . HIS B 1 106 ? -8.672 -11.617 3.426 1 96.06 106 HIS B N 1
ATOM 1897 C CA . HIS B 1 106 ? -7.305 -12.008 3.076 1 96.06 106 HIS B CA 1
ATOM 1898 C C . HIS B 1 106 ? -6.812 -13.148 3.963 1 96.06 106 HIS B C 1
ATOM 1900 O O . HIS B 1 106 ? -6.191 -14.094 3.475 1 96.06 106 HIS B O 1
ATOM 1906 N N . ALA B 1 107 ? -7.117 -13.039 5.266 1 95.88 107 ALA B N 1
ATOM 1907 C CA . ALA B 1 107 ? -6.699 -14.07 6.211 1 95.88 107 ALA B CA 1
ATOM 1908 C C . ALA B 1 107 ? -7.418 -15.391 5.941 1 95.88 107 ALA B C 1
ATOM 1910 O O . ALA B 1 107 ? -6.797 -16.453 5.953 1 95.88 107 ALA B O 1
ATOM 1911 N N . MET B 1 108 ? -8.688 -15.32 5.66 1 96.5 108 MET B N 1
ATOM 1912 C CA . MET B 1 108 ? -9.516 -16.516 5.496 1 96.5 108 MET B CA 1
ATOM 1913 C C . MET B 1 108 ? -9.109 -17.281 4.246 1 96.5 108 MET B C 1
ATOM 1915 O O . MET B 1 108 ? -9.164 -18.516 4.234 1 96.5 108 MET B O 1
ATOM 1919 N N . VAL B 1 109 ? -8.672 -16.609 3.221 1 96.81 109 VAL B N 1
ATOM 1920 C CA . VAL B 1 109 ? -8.367 -17.297 1.978 1 96.81 109 VAL B CA 1
ATOM 1921 C C . VAL B 1 109 ? -6.887 -17.688 1.957 1 96.81 109 VAL B C 1
ATOM 1923 O O . VAL B 1 109 ? -6.41 -18.297 0.994 1 96.81 109 VAL B O 1
ATOM 1926 N N . GLY B 1 110 ? -6.152 -17.266 2.918 1 95.31 110 GLY B N 1
ATOM 1927 C CA . GLY B 1 110 ? -4.762 -17.672 3.041 1 95.31 110 GLY B CA 1
ATOM 1928 C C . GLY B 1 110 ? -3.828 -16.891 2.139 1 95.31 110 GLY B C 1
ATOM 1929 O O . GLY B 1 110 ? -2.867 -17.438 1.601 1 95.31 110 GLY B O 1
ATOM 1930 N N . ASP B 1 111 ? -4.156 -15.609 1.971 1 93.88 111 ASP B N 1
ATOM 1931 C CA . ASP B 1 111 ? -3.287 -14.773 1.153 1 93.88 111 ASP B CA 1
ATOM 1932 C C . ASP B 1 111 ? -1.926 -14.578 1.818 1 93.88 111 ASP B C 1
ATOM 1934 O O . ASP B 1 111 ? -1.838 -14.453 3.041 1 93.88 111 ASP B O 1
ATOM 1938 N N . PRO B 1 112 ? -0.886 -14.523 0.969 1 92.75 112 PRO B N 1
ATOM 1939 C CA . PRO B 1 112 ? 0.414 -14.148 1.532 1 92.75 112 PRO B CA 1
ATOM 1940 C C . PRO B 1 112 ? 0.448 -12.703 2.031 1 92.75 112 PRO B C 1
ATOM 1942 O O . PRO B 1 112 ? -0.424 -11.906 1.681 1 92.75 112 PRO B O 1
ATOM 1945 N N . VAL B 1 113 ? 1.392 -12.375 2.834 1 87.06 113 VAL B N 1
ATOM 1946 C CA . VAL B 1 113 ? 1.468 -11.102 3.551 1 87.06 113 VAL B CA 1
ATOM 1947 C C . VAL B 1 113 ? 1.568 -9.953 2.553 1 87.06 113 VAL B C 1
ATOM 1949 O O . VAL B 1 113 ? 1.062 -8.859 2.805 1 87.06 113 VAL B O 1
ATOM 1952 N N . GLU B 1 114 ? 2.182 -10.188 1.394 1 86.12 114 GLU B N 1
ATOM 1953 C CA . GLU B 1 114 ? 2.365 -9.133 0.399 1 86.12 114 GLU B CA 1
ATOM 1954 C C . GLU B 1 114 ? 1.024 -8.633 -0.129 1 86.12 114 GLU B C 1
ATOM 1956 O O . GLU B 1 114 ? 0.924 -7.504 -0.612 1 86.12 114 GLU B O 1
ATOM 1961 N N . LYS B 1 115 ? 0.049 -9.492 0.003 1 89.12 115 LYS B N 1
ATOM 1962 C CA . LYS B 1 115 ? -1.276 -9.125 -0.488 1 89.12 115 LYS B CA 1
ATOM 1963 C C . LYS B 1 115 ? -2.025 -8.281 0.535 1 89.12 115 LYS B C 1
ATOM 1965 O O . LYS B 1 115 ? -3.061 -7.684 0.219 1 89.12 115 LYS B O 1
ATOM 1970 N N . PHE B 1 116 ? -1.39 -8.086 1.749 1 90.38 116 PHE B N 1
ATOM 1971 C CA . PHE B 1 116 ? -2.016 -7.297 2.803 1 90.38 116 PHE B CA 1
ATOM 1972 C C . PHE B 1 116 ? -1.579 -5.84 2.717 1 90.38 116 PHE B C 1
ATOM 1974 O O . PHE B 1 116 ? -2.061 -4.996 3.477 1 90.38 116 PHE B O 1
ATOM 1981 N N . GLY B 1 117 ? -0.739 -5.562 1.802 1 88.56 117 GLY B N 1
ATOM 1982 C CA . GLY B 1 117 ? -0.189 -4.219 1.735 1 88.56 117 GLY B CA 1
ATOM 1983 C C . GLY B 1 117 ? -1.254 -3.141 1.677 1 88.56 117 GLY B C 1
ATOM 1984 O O . GLY B 1 117 ? -1.22 -2.182 2.451 1 88.56 117 GLY B O 1
ATOM 1985 N N . GLY B 1 118 ? -2.244 -3.342 0.784 1 90.81 118 GLY B N 1
ATOM 1986 C CA . GLY B 1 118 ? -3.311 -2.363 0.652 1 90.81 118 GLY B CA 1
ATOM 1987 C C . GLY B 1 118 ? -4.141 -2.213 1.912 1 90.81 118 GLY B C 1
ATOM 1988 O O . GLY B 1 118 ? -4.438 -1.094 2.336 1 90.81 118 GLY B O 1
ATOM 1989 N N . VAL B 1 119 ? -4.473 -3.312 2.482 1 94.62 119 VAL B N 1
ATOM 1990 C CA . VAL B 1 119 ? -5.332 -3.295 3.662 1 94.62 119 VAL B CA 1
ATOM 1991 C C . VAL B 1 119 ? -4.574 -2.693 4.844 1 94.62 119 VAL B C 1
ATOM 1993 O O . VAL B 1 119 ? -5.148 -1.942 5.637 1 94.62 119 VAL B O 1
ATOM 1996 N N . LEU B 1 120 ? -3.32 -2.984 4.957 1 92.12 120 LEU B N 1
ATOM 1997 C CA . LEU B 1 120 ? -2.523 -2.434 6.051 1 92.12 120 LEU B CA 1
ATOM 1998 C C . LEU B 1 120 ? -2.391 -0.92 5.914 1 92.12 120 LEU B C 1
ATOM 2000 O O . LEU B 1 120 ? -2.605 -0.185 6.883 1 92.12 120 LEU B O 1
ATOM 2004 N N . MET B 1 121 ? -2.088 -0.553 4.727 1 91.62 121 MET B N 1
ATOM 2005 C CA . MET B 1 121 ? -1.938 0.88 4.492 1 91.62 121 MET B CA 1
ATOM 2006 C C . MET B 1 121 ? -3.268 1.604 4.672 1 91.62 121 MET B C 1
ATOM 2008 O O . MET B 1 121 ? -3.326 2.658 5.309 1 91.62 121 MET B O 1
ATOM 2012 N N . GLY B 1 122 ? -4.273 1.055 4.094 1 94.94 122 GLY B N 1
ATOM 2013 C CA . GLY B 1 122 ? -5.59 1.652 4.254 1 94.94 122 GLY B CA 1
ATOM 2014 C C . GLY B 1 122 ? -6.031 1.747 5.703 1 94.94 122 GLY B C 1
ATOM 2015 O O . GLY B 1 122 ? -6.594 2.76 6.117 1 94.94 122 GLY B O 1
ATOM 2016 N N . SER B 1 123 ? -5.75 0.724 6.453 1 95.88 123 SER B N 1
ATOM 2017 C CA . SER B 1 123 ? -6.129 0.69 7.863 1 95.88 123 SER B CA 1
ATOM 2018 C C . SER B 1 123 ? -5.402 1.771 8.656 1 95.88 123 SER B C 1
ATOM 2020 O O . SER B 1 123 ? -6.016 2.469 9.469 1 95.88 123 SER B O 1
ATOM 2022 N N . VAL B 1 124 ? -4.168 1.883 8.391 1 93.25 124 VAL B N 1
ATOM 2023 C CA . VAL B 1 124 ? -3.387 2.885 9.102 1 93.25 124 VAL B CA 1
ATOM 2024 C C . VAL B 1 124 ? -3.881 4.285 8.742 1 93.25 124 VAL B C 1
ATOM 2026 O O . VAL B 1 124 ? -4.059 5.133 9.617 1 93.25 124 VAL B O 1
ATOM 2029 N N . LEU B 1 125 ? -4.133 4.492 7.461 1 93.38 125 LEU B N 1
ATOM 2030 C CA . LEU B 1 125 ? -4.602 5.797 7.004 1 93.38 125 LEU B CA 1
ATOM 2031 C C . LEU B 1 125 ? -5.953 6.137 7.625 1 93.38 125 LEU B C 1
ATOM 2033 O O . LEU B 1 125 ? -6.184 7.277 8.039 1 93.38 125 LEU B O 1
ATOM 2037 N N . VAL B 1 126 ? -6.809 5.152 7.703 1 95.19 126 VAL B N 1
ATOM 2038 C CA . VAL B 1 126 ? -8.125 5.344 8.297 1 95.19 126 VAL B CA 1
ATOM 2039 C C . VAL B 1 126 ? -7.984 5.695 9.773 1 95.19 126 VAL B C 1
ATOM 2041 O O . VAL B 1 126 ? -8.641 6.617 10.266 1 95.19 126 VAL B O 1
ATOM 2044 N N . LEU B 1 127 ? -7.125 5.008 10.438 1 93 127 LEU B N 1
ATOM 2045 C CA . LEU B 1 127 ? -6.914 5.242 11.867 1 93 127 LEU B CA 1
ATOM 2046 C C . LEU B 1 127 ? -6.332 6.629 12.109 1 93 127 LEU B C 1
ATOM 2048 O O . LEU B 1 127 ? -6.758 7.332 13.031 1 93 127 LEU B O 1
ATOM 2052 N N . VAL B 1 128 ? -5.391 6.973 11.297 1 87.94 128 VAL B N 1
ATOM 2053 C CA . VAL B 1 128 ? -4.785 8.297 11.406 1 87.94 128 VAL B CA 1
ATO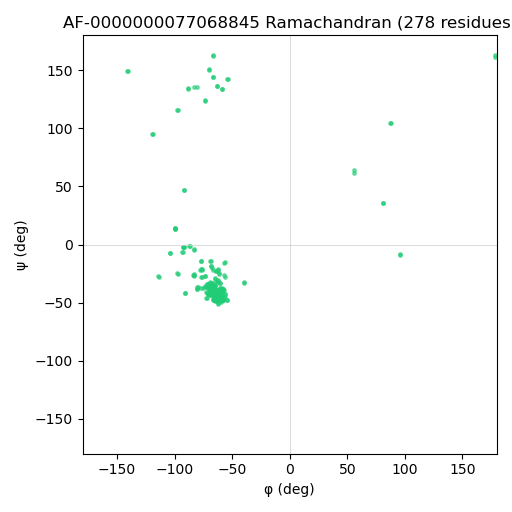M 2054 C C . VAL B 1 128 ? -5.844 9.367 11.172 1 87.94 128 VAL B C 1
ATOM 2056 O O . VAL B 1 128 ? -5.887 10.375 11.883 1 87.94 128 VAL B O 1
ATOM 2059 N N . ARG B 1 129 ? -6.672 9.133 10.203 1 87 129 ARG B N 1
ATOM 2060 C CA . ARG B 1 129 ? -7.711 10.102 9.875 1 87 129 ARG B CA 1
ATOM 2061 C C . ARG B 1 129 ? -8.727 10.219 11.008 1 87 129 ARG B C 1
ATOM 2063 O O . ARG B 1 129 ? -9.094 11.328 11.406 1 87 129 ARG B O 1
ATOM 2070 N N . LEU B 1 130 ? -9.188 9.148 11.508 1 88.88 130 LEU B N 1
ATOM 2071 C CA . LEU B 1 130 ? -10.156 9.148 12.594 1 88.88 130 LEU B CA 1
ATOM 2072 C C . LEU B 1 130 ? -9.57 9.812 13.844 1 88.88 130 LEU B C 1
ATOM 2074 O O . LEU B 1 130 ? -10.273 10.539 14.547 1 88.88 130 LEU B O 1
ATOM 2078 N N . TYR B 1 131 ? -8.328 9.531 14.07 1 84.5 131 TYR B N 1
ATOM 2079 C CA . TYR B 1 131 ? -7.645 10.156 15.195 1 84.5 131 TYR B CA 1
ATOM 2080 C C . TYR B 1 131 ? -7.574 11.672 15.016 1 84.5 131 TYR B C 1
ATOM 2082 O O . TYR B 1 131 ? -7.82 12.422 15.961 1 84.5 131 TYR B O 1
ATOM 2090 N N . SER B 1 132 ? -7.27 12.094 13.805 1 78.62 132 SER B N 1
ATOM 2091 C CA . SER B 1 132 ? -7.129 13.516 13.5 1 78.62 132 SER B CA 1
ATOM 2092 C C . SER B 1 132 ? -8.469 14.234 13.594 1 78.62 132 SER B C 1
ATOM 2094 O O . SER B 1 132 ? -8.531 15.391 14.016 1 78.62 132 SER B O 1
ATOM 2096 N N . MET B 1 133 ? -9.508 13.555 13.219 1 78.25 133 MET B N 1
ATOM 2097 C CA . MET B 1 133 ? -10.844 14.148 13.234 1 78.25 133 MET B CA 1
ATOM 2098 C C . MET B 1 133 ? -11.359 14.281 14.664 1 78.25 133 MET B C 1
ATOM 2100 O O . MET B 1 133 ? -12.117 15.203 14.977 1 78.25 133 MET B O 1
ATOM 2104 N N . ASN B 1 134 ? -11.031 13.312 15.508 1 75.38 134 ASN B N 1
ATOM 2105 C CA . ASN B 1 134 ? -11.461 13.375 16.906 1 75.38 134 ASN B CA 1
ATOM 2106 C C . ASN B 1 134 ? -10.742 14.484 17.672 1 75.38 134 ASN B C 1
ATOM 2108 O O . ASN B 1 134 ? -11.305 15.07 18.594 1 75.38 134 ASN B O 1
ATOM 2112 N N . LYS B 1 135 ? -9.547 14.727 17.344 1 64.25 135 LYS B N 1
ATOM 2113 C CA . LYS B 1 135 ? -8.82 15.797 18.016 1 64.25 135 LYS B CA 1
ATOM 2114 C C . LYS B 1 135 ? -9.305 17.172 17.547 1 64.25 135 LYS B C 1
ATOM 2116 O O . LYS B 1 135 ? -9.266 18.141 18.312 1 64.25 135 LYS B O 1
ATOM 2121 N N . LEU B 1 136 ? -9.789 17.172 16.359 1 55.66 136 LEU B N 1
ATOM 2122 C CA . LEU B 1 136 ? -10.375 18.422 15.875 1 55.66 136 LEU B CA 1
ATOM 2123 C C . LEU B 1 136 ? -11.695 18.703 16.578 1 55.66 136 LEU B C 1
ATOM 2125 O O . LEU B 1 136 ? -12.023 19.859 16.828 1 55.66 136 LEU B O 1
ATOM 2129 N N . LYS B 1 137 ? -12.422 17.734 16.844 1 53.56 137 LYS B N 1
ATOM 2130 C CA . LYS B 1 137 ? -13.695 17.922 17.531 1 53.56 137 LYS B CA 1
ATOM 2131 C C . LYS B 1 137 ? -13.477 18.344 18.984 1 53.56 137 LYS B C 1
ATOM 2133 O O . LYS B 1 137 ? -14.25 19.125 19.531 1 53.56 137 LYS B O 1
ATOM 2138 N N . PHE B 1 138 ? -12.555 17.766 19.562 1 47.38 138 PHE B N 1
ATOM 2139 C CA . PHE B 1 138 ? -12.398 18.109 20.969 1 47.38 138 PHE B CA 1
ATOM 2140 C C . PHE B 1 138 ? -12.086 19.578 21.141 1 47.38 138 PHE B C 1
ATOM 2142 O O . PHE B 1 138 ? -12.438 20.188 22.141 1 47.38 138 PHE B O 1
ATOM 2149 N N . LYS B 1 139 ? -11.539 20.234 20.172 1 45.41 139 LYS B N 1
ATOM 2150 C CA . LYS B 1 139 ? -11.258 21.641 20.469 1 45.41 139 LYS B CA 1
ATOM 2151 C C . LYS B 1 139 ? -12.531 22.469 20.391 1 45.41 139 LYS B C 1
ATOM 2153 O O . LYS B 1 139 ? -12.586 23.578 20.938 1 45.41 139 LYS B O 1
ATOM 2158 N N . PHE B 1 140 ? -13.477 22.094 19.625 1 42.47 140 PHE B N 1
ATOM 2159 C CA . PHE B 1 140 ? -14.641 22.969 19.609 1 42.47 140 PHE B CA 1
ATOM 2160 C C . PHE B 1 140 ? -15.492 22.75 20.859 1 42.47 140 PHE B C 1
ATOM 2162 O O . PHE B 1 140 ? -16.328 23.594 21.188 1 42.47 140 PHE B O 1
ATOM 2169 N N . ASP B 1 141 ? -15.32 21.625 21.453 1 32.81 141 ASP B N 1
ATOM 2170 C CA . ASP B 1 141 ? -16.109 21.672 22.672 1 32.81 141 ASP B CA 1
ATOM 2171 C C . ASP B 1 141 ? -15.344 22.359 23.797 1 32.81 141 ASP B C 1
ATOM 2173 O O . ASP B 1 141 ? -14.141 22.141 23.953 1 32.81 141 ASP B O 1
#

Sequence (282 aa):
MGALKRYSYSVSTVLLVLLFGAAGVFKVLPVFIDMPGNDMPVQFRRYVRTPPLSYIKVHPDLYMFSVGLSELIAAGIIILASRGGRAQTLATYYLGIVMIGAAYTHAMVGDPVEKFGGVLMGSVLVLVRLYSMNKLKFKFDMGALKRYSYSVSTVLLVLLFGAAGVFKVLPVFIDMPGNDMPVQFRRYVRTPPLSYIKVHPDLYMFSVGLSELIAAGIIILASRGGRAQTLATYYLGIVMIGAAYTHAMVGDPVEKFGGVLMGSVLVLVRLYSMNKLKFKFD

InterPro domains:
  IPR040399 Transmembrane protein 35A/B [PTHR13163] (13-132)

Solvent-accessible surface area (backbone atoms only — not comparable to full-atom values): 14526 Å² total; per-residue (Å²): 131,54,42,15,57,53,25,31,48,47,49,42,46,53,50,48,31,51,53,32,34,50,52,10,48,61,31,36,49,55,78,79,40,90,50,88,54,55,52,48,68,63,50,27,55,54,48,34,62,36,83,72,42,46,76,74,66,60,53,34,64,58,54,35,31,52,54,10,48,52,32,35,50,32,26,50,41,38,67,73,37,61,82,66,50,72,65,30,52,51,32,45,53,49,52,44,52,51,30,53,51,47,48,49,42,42,60,73,73,63,53,38,56,73,71,40,41,54,42,53,52,50,42,51,45,40,50,52,45,53,52,54,52,52,57,54,49,53,67,75,99,131,54,42,13,58,52,25,30,49,47,50,43,46,52,51,47,31,51,53,32,34,50,54,10,48,61,31,37,47,54,78,80,40,91,51,90,54,56,52,50,70,64,50,29,55,54,47,34,62,37,83,70,42,45,75,73,66,59,56,33,65,57,53,34,32,52,54,10,47,52,32,34,51,31,26,48,41,38,67,72,36,62,82,66,50,72,64,28,51,51,33,45,52,50,52,45,53,51,30,52,52,47,48,50,42,41,60,72,71,62,54,38,56,73,73,40,41,55,42,52,52,49,44,52,46,40,51,52,46,54,53,53,52,52,57,55,50,53,66,76,99